Protein 4FBZ (pdb70)

B-factor: mean 53.43, std 18.82, range [25.55, 169.17]

Structure (mmCIF, N/CA/C/O backbone):
data_4FBZ
#
_entry.id   4FBZ
#
_cell.length_a   111.710
_cell.length_b   111.710
_cell.length_c   198.250
_cell.angle_alpha   90.00
_cell.angle_beta   90.00
_cell.angle_gamma   120.00
#
_symmetry.space_group_name_H-M   'H 3 2'
#
loop_
_entity.id
_entity.type
_entity.pdbx_description
1 polymer deltarhodopsin
2 non-polymer RETINAL
3 non-polymer BACTERIORUBERIN
4 non-polymer (6E,10E,14E,18E)-2,6,10,15,19,23-hexamethyltetracosa-2,6,10,14,18,22-hexaene
5 non-polymer 2,3-DI-PHYTANYL-GLYCEROL
6 non-polymer 'nonyl beta-D-glucopyranoside'
7 non-polymer 'SULFATE ION'
8 water water
#
loop_
_atom_site.group_PDB
_atom_site.id
_atom_site.type_symbol
_atom_site.label_atom_id
_atom_site.label_alt_id
_atom_site.label_comp_id
_atom_site.label_asym_id
_atom_site.label_entity_id
_atom_site.label_seq_id
_atom_site.pdbx_PDB_ins_code
_atom_site.Cartn_x
_atom_site.Cartn_y
_atom_site.Cartn_z
_atom_site.occupancy
_atom_site.B_iso_or_equiv
_atom_site.auth_seq_id
_atom_site.auth_comp_id
_atom_site.auth_asym_id
_atom_site.auth_atom_id
_atom_site.pdbx_PDB_model_num
ATOM 1 N N . MET A 1 1 ? 49.837 29.237 17.645 1.00 97.74 1 MET A N 1
ATOM 2 C CA . MET A 1 1 ? 48.502 28.578 17.695 1.00 97.61 1 MET A CA 1
ATOM 3 C C . MET A 1 1 ? 47.965 28.309 16.288 1.00 97.65 1 MET A C 1
ATOM 4 O O . MET A 1 1 ? 48.491 27.456 15.566 1.00 96.53 1 MET A O 1
ATOM 9 N N . ALA A 1 2 ? 46.915 29.038 15.913 1.00 97.91 2 ALA A N 1
ATOM 10 C CA . ALA A 1 2 ? 46.283 28.915 14.596 1.00 96.86 2 ALA A CA 1
ATOM 11 C C . ALA A 1 2 ? 45.648 27.543 14.335 1.00 95.08 2 ALA A C 1
ATOM 12 O O . ALA A 1 2 ? 45.574 27.092 13.188 1.00 94.35 2 ALA A O 1
ATOM 14 N N . ALA A 1 3 ? 45.181 26.893 15.400 1.00 91.91 3 ALA A N 1
ATOM 15 C CA . ALA A 1 3 ? 44.553 25.578 15.292 1.00 88.32 3 ALA A CA 1
ATOM 16 C C . ALA A 1 3 ? 43.061 25.640 15.598 1.00 86.10 3 ALA A C 1
ATOM 17 O O . ALA A 1 3 ? 42.635 26.352 16.505 1.00 87.43 3 ALA A O 1
ATOM 19 N N . THR A 1 4 ? 42.266 24.893 14.839 1.00 84.26 4 THR A N 1
ATOM 20 C CA . THR A 1 4 ? 40.823 24.869 15.061 1.00 82.51 4 THR A CA 1
ATOM 21 C C . THR A 1 4 ? 40.490 23.829 16.129 1.00 80.43 4 THR A C 1
ATOM 22 O O . THR A 1 4 ? 41.243 22.874 16.337 1.00 78.31 4 THR A O 1
ATOM 26 N N . VAL A 1 5 ? 39.364 24.022 16.809 1.00 78.89 5 VAL A N 1
ATOM 27 C CA . VAL A 1 5 ? 38.948 23.107 17.864 1.00 76.85 5 VAL A CA 1
ATOM 28 C C . VAL A 1 5 ? 38.588 21.716 17.318 1.00 75.93 5 VAL A C 1
ATOM 29 O O . VAL A 1 5 ? 39.475 20.904 17.040 1.00 78.45 5 VAL A O 1
ATOM 33 N N . GLY A 1 6 ? 37.300 21.440 17.156 1.00 72.20 6 GLY A N 1
ATOM 34 C CA . GLY A 1 6 ? 36.891 20.136 16.664 1.00 67.97 6 GLY A CA 1
ATOM 35 C C . GLY A 1 6 ? 35.743 19.558 17.475 1.00 68.41 6 GLY A C 1
ATOM 36 O O . GLY A 1 6 ? 35.238 20.207 18.395 1.00 69.88 6 GLY A O 1
ATOM 37 N N . PRO A 1 7 ? 35.296 18.336 17.156 1.00 66.52 7 PRO A N 1
ATOM 38 C CA . PRO A 1 7 ? 34.193 17.700 17.880 1.00 64.53 7 PRO A CA 1
ATOM 39 C C . PRO A 1 7 ? 34.423 17.523 19.385 1.00 63.90 7 PRO A C 1
ATOM 40 O O . PRO A 1 7 ? 33.469 17.309 20.142 1.00 63.93 7 PRO A O 1
ATOM 44 N N . GLU A 1 8 ? 35.678 17.606 19.821 1.00 61.37 8 GLU A N 1
ATOM 45 C CA . GLU A 1 8 ? 35.978 17.444 21.241 1.00 58.02 8 GLU A CA 1
ATOM 46 C C . GLU A 1 8 ? 35.480 18.619 22.081 1.00 56.39 8 GLU A C 1
ATOM 47 O O . GLU A 1 8 ? 35.342 18.499 23.298 1.00 55.33 8 GLU A O 1
ATOM 53 N N . SER A 1 9 ? 35.194 19.744 21.430 1.00 55.04 9 SER A N 1
ATOM 54 C CA . SER A 1 9 ? 34.706 20.935 22.122 1.00 54.85 9 SER A CA 1
ATOM 55 C C . SER A 1 9 ? 33.516 20.659 23.041 1.00 54.91 9 SER A C 1
ATOM 56 O O . SER A 1 9 ? 33.265 21.412 23.980 1.00 57.62 9 SER A O 1
ATOM 59 N N . ILE A 1 10 ? 32.773 19.592 22.761 1.00 51.78 10 ILE A N 1
ATOM 60 C CA . ILE A 1 10 ? 31.621 19.242 23.579 1.00 47.28 10 ILE A CA 1
ATOM 61 C C . ILE A 1 10 ? 32.097 18.971 25.012 1.00 46.58 10 ILE A C 1
ATOM 62 O O . ILE A 1 10 ? 31.515 19.459 25.981 1.00 43.71 10 ILE A O 1
ATOM 67 N N . TRP A 1 11 ? 33.174 18.206 25.135 1.00 46.33 11 TRP A N 1
ATOM 68 C CA . TRP A 1 11 ? 33.728 17.880 26.441 1.00 49.07 11 TRP A CA 1
ATOM 69 C C . TRP A 1 11 ? 34.301 19.139 27.102 1.00 49.32 11 TRP A C 1
ATOM 70 O O . TRP A 1 11 ? 34.156 19.344 28.311 1.00 48.34 11 TRP A O 1
ATOM 81 N N . LEU A 1 12 ? 34.934 19.985 26.294 1.00 47.27 12 LEU A N 1
ATOM 82 C CA . LEU A 1 12 ? 35.516 21.219 26.786 1.00 46.45 12 LEU A CA 1
ATOM 83 C C . LEU A 1 12 ? 34.465 22.130 27.412 1.00 47.30 12 LEU A C 1
ATOM 84 O O . LEU A 1 12 ? 34.739 22.800 28.413 1.00 47.05 12 LEU A O 1
ATOM 89 N N . TRP A 1 13 ? 33.265 22.160 26.835 1.00 46.75 13 TRP A N 1
ATOM 90 C CA . TRP A 1 13 ? 32.191 22.992 27.385 1.00 48.00 13 TRP A CA 1
ATOM 91 C C . TRP A 1 13 ? 31.609 22.387 28.664 1.00 49.18 13 TRP A C 1
ATOM 92 O O . TRP A 1 13 ? 31.332 23.107 29.634 1.00 45.64 13 TRP A O 1
ATOM 103 N N . ILE A 1 14 ? 31.426 21.065 28.657 1.00 49.53 14 ILE A N 1
ATOM 104 C CA . ILE A 1 14 ? 30.912 20.360 29.826 1.00 49.37 14 ILE A CA 1
ATOM 105 C C . ILE A 1 14 ? 31.910 20.679 30.945 1.00 50.30 14 ILE A C 1
ATOM 106 O O . ILE A 1 14 ? 31.528 21.067 32.056 1.00 49.31 14 ILE A O 1
ATOM 111 N N . GLY A 1 15 ? 33.195 20.514 30.627 1.00 49.17 15 GLY A N 1
ATOM 112 C CA . GLY A 1 15 ? 34.253 20.782 31.587 1.00 47.19 15 GLY A CA 1
ATOM 113 C C . GLY A 1 15 ? 34.184 22.205 32.103 1.00 46.64 15 GLY A C 1
ATOM 114 O O . GLY A 1 15 ? 34.225 22.442 33.315 1.00 44.39 15 GLY A O 1
ATOM 115 N N . THR A 1 16 ? 34.083 23.156 31.178 1.00 44.97 16 THR A N 1
ATOM 116 C CA . THR A 1 16 ? 33.984 24.563 31.539 1.00 43.18 16 THR A CA 1
ATOM 117 C C . THR A 1 16 ? 32.794 24.734 32.483 1.00 45.35 16 THR A C 1
ATOM 118 O O . THR A 1 16 ? 32.919 25.359 33.546 1.00 45.08 16 THR A O 1
ATOM 122 N N . ILE A 1 17 ? 31.644 24.171 32.092 1.00 44.83 17 ILE A N 1
ATOM 123 C CA . ILE A 1 17 ? 30.417 24.263 32.890 1.00 42.54 17 ILE A CA 1
ATOM 124 C C . ILE A 1 17 ? 30.594 23.655 34.271 1.00 42.66 17 ILE A C 1
ATOM 125 O O . ILE A 1 17 ? 30.247 24.276 35.281 1.00 45.92 17 ILE A O 1
ATOM 130 N N . GLY A 1 18 ? 31.125 22.437 34.314 1.00 38.78 18 GLY A N 1
ATOM 131 C CA . GLY A 1 18 ? 31.330 21.773 35.589 1.00 37.95 18 GLY A CA 1
ATOM 132 C C . GLY A 1 18 ? 32.219 22.557 36.538 1.00 39.27 18 GLY A C 1
ATOM 133 O O . GLY A 1 18 ? 31.868 22.764 37.700 1.00 38.88 18 GLY A O 1
ATOM 134 N N . MET A 1 19 ? 33.371 23.003 36.049 1.00 39.44 19 MET A N 1
ATOM 135 C CA . MET A 1 19 ? 34.295 23.757 36.885 1.00 40.81 19 MET A CA 1
ATOM 136 C C . MET A 1 19 ? 33.653 25.042 37.396 1.00 40.90 19 MET A C 1
ATOM 137 O O . MET A 1 19 ? 33.835 25.414 38.564 1.00 38.04 19 MET A O 1
ATOM 142 N N . THR A 1 20 ? 32.898 25.715 36.531 1.00 40.11 20 THR A N 1
ATOM 143 C CA . THR A 1 20 ? 32.251 26.964 36.929 1.00 42.85 20 THR A CA 1
ATOM 144 C C . THR A 1 20 ? 31.213 26.685 38.016 1.00 45.27 20 THR A C 1
ATOM 145 O O . THR A 1 20 ? 31.078 27.453 38.974 1.00 46.65 20 THR A O 1
ATOM 149 N N . LEU A 1 21 ? 30.491 25.577 37.867 1.00 45.54 21 LEU A N 1
ATOM 150 C CA . LEU A 1 21 ? 29.490 25.177 38.846 1.00 44.86 21 LEU A CA 1
ATOM 151 C C . LEU A 1 21 ? 30.118 24.788 40.186 1.00 41.39 21 LEU A C 1
ATOM 152 O O . LEU A 1 21 ? 29.587 25.120 41.245 1.00 40.68 21 LEU A O 1
ATOM 157 N N . GLY A 1 22 ? 31.237 24.074 40.149 1.00 39.20 22 GLY A N 1
ATOM 158 C CA . GLY A 1 22 ? 31.894 23.700 41.393 1.00 39.96 22 GLY A CA 1
ATOM 159 C C . GLY A 1 22 ? 32.343 24.942 42.152 1.00 40.14 22 GLY A C 1
ATOM 160 O O . GLY A 1 22 ? 32.247 25.018 43.378 1.00 38.33 22 GLY A O 1
ATOM 161 N N . THR A 1 23 ? 32.832 25.928 41.407 1.00 41.12 23 THR A N 1
ATOM 162 C CA . THR A 1 23 ? 33.289 27.179 41.985 1.00 41.84 23 THR A CA 1
ATOM 163 C C . THR A 1 23 ? 32.172 27.875 42.749 1.00 43.91 23 THR A C 1
ATOM 164 O O . THR A 1 23 ? 32.339 28.228 43.916 1.00 45.30 23 THR A O 1
ATOM 168 N N . LEU A 1 24 ? 31.037 28.084 42.085 1.00 46.39 24 LEU A N 1
ATOM 169 C CA . LEU A 1 24 ? 29.901 28.747 42.717 1.00 47.96 24 LEU A CA 1
ATOM 170 C C . LEU A 1 24 ? 29.457 27.957 43.939 1.00 48.61 24 LEU A C 1
ATOM 171 O O . LEU A 1 24 ? 29.063 28.535 44.955 1.00 49.22 24 LEU A O 1
ATOM 176 N N . TYR A 1 25 ? 29.533 26.634 43.841 1.00 47.34 25 TYR A N 1
ATOM 177 C CA . TYR A 1 25 ? 29.151 25.776 44.950 1.00 46.38 25 TYR A CA 1
ATOM 178 C C . TYR A 1 25 ? 30.061 26.059 46.137 1.00 47.60 25 TYR A C 1
ATOM 179 O O . TYR A 1 25 ? 29.590 26.260 47.256 1.00 47.55 25 TYR A O 1
ATOM 188 N N . PHE A 1 26 ? 31.370 26.085 45.890 1.00 49.12 26 PHE A N 1
ATOM 189 C CA . PHE A 1 26 ? 32.340 26.342 46.954 1.00 48.04 26 PHE A CA 1
ATOM 190 C C . PHE A 1 26 ? 32.287 27.768 47.493 1.00 47.21 26 PHE A C 1
ATOM 191 O O . PHE A 1 26 ? 32.544 27.992 48.676 1.00 47.81 26 PHE A O 1
ATOM 199 N N . VAL A 1 27 ? 31.959 28.729 46.637 1.00 46.30 27 VAL A N 1
ATOM 200 C CA . VAL A 1 27 ? 31.858 30.117 47.080 1.00 49.38 27 VAL A CA 1
ATOM 201 C C . VAL A 1 27 ? 30.697 30.249 48.065 1.00 52.05 27 VAL A C 1
ATOM 202 O O . VAL A 1 27 ? 30.840 30.848 49.130 1.00 51.95 27 VAL A O 1
ATOM 206 N N . GLY A 1 28 ? 29.549 29.680 47.700 1.00 55.03 28 GLY A N 1
ATOM 207 C CA . GLY A 1 28 ? 28.383 29.732 48.564 1.00 54.44 28 GLY A CA 1
ATOM 208 C C . GLY A 1 28 ? 28.565 28.827 49.762 1.00 55.27 28 GLY A C 1
ATOM 209 O O . GLY A 1 28 ? 28.106 29.122 50.862 1.00 54.77 28 GLY A O 1
ATOM 210 N N . ARG A 1 29 ? 29.256 27.718 49.551 1.00 58.03 29 ARG A N 1
ATOM 211 C CA . ARG A 1 29 ? 29.495 26.770 50.621 1.00 63.00 29 ARG A CA 1
ATOM 212 C C . ARG A 1 29 ? 30.462 27.366 51.649 1.00 68.13 29 ARG A C 1
ATOM 213 O O . ARG A 1 29 ? 30.398 27.046 52.839 1.00 68.83 29 ARG A O 1
ATOM 221 N N . GLY A 1 30 ? 31.351 28.241 51.178 1.00 72.14 30 GLY A N 1
ATOM 222 C CA . GLY A 1 30 ? 32.329 28.864 52.053 1.00 75.11 30 GLY A CA 1
ATOM 223 C C . GLY A 1 30 ? 31.800 30.086 52.778 1.00 78.64 30 GLY A C 1
ATOM 224 O O . GLY A 1 30 ? 32.467 30.633 53.661 1.00 77.74 30 GLY A O 1
ATOM 225 N N . ARG A 1 31 ? 30.597 30.512 52.401 1.00 82.00 31 ARG A N 1
ATOM 226 C CA . ARG A 1 31 ? 29.943 31.675 53.006 1.00 83.28 31 ARG A CA 1
ATOM 227 C C . ARG A 1 31 ? 29.640 31.452 54.483 1.00 82.61 31 ARG A C 1
ATOM 228 O O . ARG A 1 31 ? 28.900 30.532 54.838 1.00 82.66 31 ARG A O 1
ATOM 236 N N . GLY A 1 32 ? 30.214 32.289 55.342 1.00 81.34 32 GLY A N 1
ATOM 237 C CA . GLY A 1 32 ? 29.955 32.164 56.766 1.00 81.94 32 GLY A CA 1
ATOM 238 C C . GLY A 1 32 ? 31.036 31.513 57.610 1.00 81.89 32 GLY A C 1
ATOM 239 O O 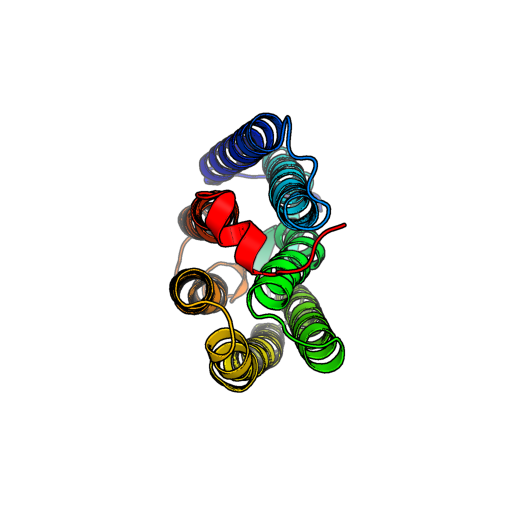. GLY A 1 32 ? 30.901 31.432 58.833 1.00 82.63 32 GLY A O 1
ATOM 240 N N . VAL A 1 33 ? 32.106 31.046 56.978 1.00 79.94 33 VAL A N 1
ATOM 241 C CA . VAL A 1 33 ? 33.186 30.411 57.720 1.00 78.63 33 VAL A CA 1
ATOM 242 C C . VAL A 1 33 ? 34.116 31.473 58.297 1.00 78.45 33 VAL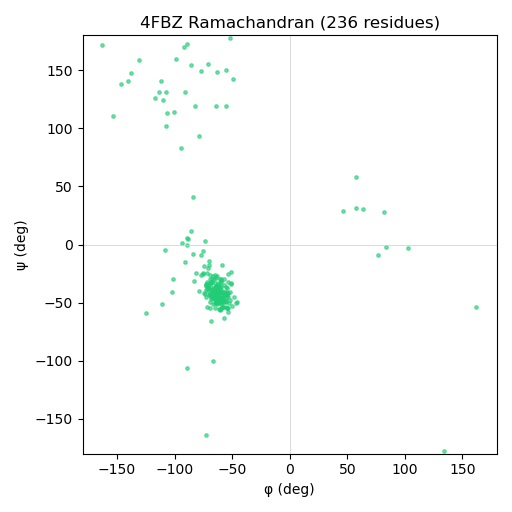 A C 1
ATOM 243 O O . VAL A 1 33 ? 34.715 32.252 57.551 1.00 79.21 33 VAL A O 1
ATOM 247 N N . ARG A 1 34 ? 34.233 31.508 59.622 1.00 77.45 34 ARG A N 1
ATOM 248 C CA . ARG A 1 34 ? 35.095 32.487 60.278 1.00 77.17 34 ARG A CA 1
ATOM 249 C C . ARG A 1 34 ? 36.426 31.893 60.715 1.00 75.12 34 ARG A C 1
ATOM 250 O O . ARG A 1 34 ? 37.443 32.588 60.768 1.00 73.50 34 ARG A O 1
ATOM 258 N N . ASP A 1 35 ? 36.419 30.601 61.019 1.00 74.14 35 ASP A N 1
ATOM 259 C CA . ASP A 1 35 ? 37.630 29.919 61.442 1.00 74.42 35 ASP A CA 1
ATOM 260 C C . ASP A 1 35 ? 38.746 30.095 60.413 1.00 74.54 35 ASP A C 1
ATOM 261 O O . ASP A 1 35 ? 38.598 29.701 59.258 1.00 75.36 35 ASP A O 1
ATOM 266 N N . ARG A 1 36 ? 39.853 30.701 60.831 1.00 74.16 36 ARG A N 1
ATOM 267 C CA . ARG A 1 36 ? 40.995 30.890 59.944 1.00 76.19 36 ARG A CA 1
ATOM 268 C C . ARG A 1 36 ? 41.722 29.559 59.905 1.00 76.87 36 ARG A C 1
ATOM 269 O O . ARG A 1 36 ? 42.564 29.290 60.761 1.00 82.34 36 ARG A O 1
ATOM 277 N N . LYS A 1 37 ? 41.398 28.734 58.919 1.00 73.38 37 LYS A N 1
ATOM 278 C CA . LYS A 1 37 ? 41.995 27.406 58.768 1.00 71.02 37 LYS A CA 1
ATOM 279 C C . LYS A 1 37 ? 41.011 26.713 57.858 1.00 69.01 37 LYS A C 1
ATOM 280 O O . LYS A 1 37 ? 41.366 26.174 56.806 1.00 69.08 37 LYS A O 1
ATOM 286 N N . MET A 1 38 ? 39.755 26.743 58.287 1.00 64.10 38 MET A N 1
ATOM 287 C CA . MET A 1 38 ? 38.675 26.181 57.511 1.00 62.01 38 MET A CA 1
ATOM 288 C C . MET A 1 38 ? 38.713 26.978 56.209 1.00 57.71 38 MET A C 1
ATOM 289 O O . MET A 1 38 ? 38.671 26.421 55.116 1.00 58.46 38 MET A O 1
ATOM 294 N N . GLN A 1 39 ? 38.823 28.295 56.352 1.00 52.83 39 GLN A N 1
ATOM 295 C CA . GLN A 1 39 ? 38.886 29.210 55.225 1.00 48.00 39 GLN A CA 1
ATOM 296 C C . GLN A 1 39 ? 39.987 28.869 54.228 1.00 47.55 39 GLN A C 1
ATOM 297 O O . GLN A 1 39 ? 39.772 28.931 53.020 1.00 48.65 39 GLN A O 1
ATOM 303 N N . GLU A 1 40 ? 41.173 28.534 54.723 1.00 45.72 40 GLU A N 1
ATOM 304 C CA . GLU A 1 40 ? 42.275 28.213 53.825 1.00 45.93 40 GLU A CA 1
ATOM 305 C C . GLU A 1 40 ? 41.816 27.169 52.828 1.00 43.73 40 GLU A C 1
ATOM 306 O O . GLU A 1 40 ? 42.031 27.302 51.624 1.00 43.30 40 GLU A O 1
ATOM 312 N N . PHE A 1 41 ? 41.176 26.128 53.349 1.00 41.95 41 PHE A N 1
ATOM 313 C CA . PHE A 1 41 ? 40.676 25.047 52.522 1.00 37.78 41 PHE A CA 1
ATOM 314 C C . PHE A 1 41 ? 39.716 25.547 51.462 1.00 37.91 41 PHE A C 1
ATOM 315 O O . PHE A 1 41 ? 39.773 25.109 50.317 1.00 40.37 41 PHE A O 1
ATOM 323 N N . TYR A 1 42 ? 38.852 26.483 51.826 1.00 40.95 42 TYR A N 1
ATOM 324 C CA . TYR A 1 42 ? 37.904 27.041 50.867 1.00 45.53 42 TYR A CA 1
ATOM 325 C C . TYR A 1 42 ? 38.571 27.928 49.808 1.00 44.93 42 TYR A C 1
ATOM 326 O O . TYR A 1 42 ? 38.225 27.857 48.625 1.00 47.30 42 TYR A O 1
ATOM 335 N N . ILE A 1 43 ? 39.535 28.744 50.222 1.00 41.70 43 ILE A N 1
ATOM 336 C CA . ILE A 1 43 ? 40.235 29.619 49.288 1.00 39.30 43 ILE A CA 1
ATOM 337 C C . ILE A 1 43 ? 41.033 28.793 48.284 1.00 40.98 43 ILE A C 1
ATOM 338 O O . ILE A 1 43 ? 40.883 28.951 47.068 1.00 40.32 43 ILE A O 1
ATOM 343 N N . ILE A 1 44 ? 41.887 27.916 48.798 1.00 39.56 44 ILE A N 1
ATOM 344 C CA . ILE A 1 44 ? 42.695 27.057 47.942 1.00 38.64 44 ILE A CA 1
ATOM 345 C C . ILE A 1 44 ? 41.794 26.290 46.970 1.00 41.46 44 ILE A C 1
ATOM 346 O O . ILE A 1 44 ? 41.985 26.342 45.751 1.00 42.59 44 ILE A O 1
ATOM 351 N N . THR A 1 45 ? 40.809 25.586 47.520 1.00 40.32 45 THR A N 1
ATOM 352 C CA . THR A 1 45 ? 39.891 24.788 46.719 1.00 38.98 45 THR A CA 1
ATOM 353 C C . THR A 1 45 ? 39.164 25.602 45.652 1.00 39.36 45 THR A C 1
ATOM 354 O O . THR A 1 45 ? 39.095 25.198 44.478 1.00 34.94 45 THR A O 1
ATOM 358 N N . THR A 1 46 ? 38.624 26.749 46.059 1.00 37.22 46 THR A N 1
ATOM 359 C CA . THR A 1 46 ? 37.907 27.611 45.132 1.00 36.49 46 THR A CA 1
ATOM 360 C C . THR A 1 46 ? 38.798 28.115 44.007 1.00 37.67 46 THR A C 1
ATOM 361 O O . THR A 1 46 ? 38.360 28.192 42.862 1.00 39.84 46 THR A O 1
ATOM 365 N N . PHE A 1 47 ? 40.044 28.464 44.319 1.00 35.74 47 PHE A N 1
ATOM 366 C CA . PHE A 1 47 ? 40.956 28.917 43.280 1.00 36.69 47 PHE A CA 1
ATOM 367 C C . PHE A 1 47 ? 41.279 27.781 42.294 1.00 37.56 47 PHE A C 1
ATOM 368 O O . PHE A 1 47 ? 41.551 28.012 41.116 1.00 35.64 47 PHE A O 1
ATOM 376 N N . ILE A 1 48 ? 41.248 26.548 42.777 1.00 37.42 48 ILE A N 1
ATOM 377 C CA . ILE A 1 48 ? 41.522 25.419 41.909 1.00 38.93 48 ILE A CA 1
ATOM 378 C C . ILE A 1 48 ? 40.455 25.319 40.805 1.00 40.12 48 ILE A C 1
ATOM 379 O O . ILE A 1 48 ? 40.786 25.212 39.618 1.00 38.76 48 ILE A O 1
ATOM 384 N N . THR A 1 49 ? 39.182 25.384 41.190 1.00 37.78 49 THR A N 1
ATOM 385 C CA . THR A 1 49 ? 38.108 25.273 40.212 1.00 37.55 49 THR A CA 1
ATOM 386 C C . THR A 1 49 ? 37.949 26.470 39.274 1.00 38.72 49 THR A C 1
ATOM 387 O O . THR A 1 49 ? 37.638 26.281 38.091 1.00 38.51 49 THR A O 1
ATOM 391 N N . THR A 1 50 ? 38.164 27.691 39.761 1.00 38.71 50 THR A N 1
ATOM 392 C CA . THR A 1 50 ? 38.009 28.835 38.864 1.00 41.02 50 THR A CA 1
ATOM 393 C C . THR A 1 50 ? 39.150 28.872 37.845 1.00 41.25 50 THR A C 1
ATOM 394 O O . THR A 1 50 ? 38.944 29.243 36.684 1.00 42.48 50 THR A O 1
ATOM 398 N N . ILE A 1 51 ? 40.350 28.483 38.270 1.00 39.35 51 ILE A N 1
ATOM 399 C CA . ILE A 1 51 ? 41.481 28.441 37.348 1.00 40.50 51 ILE A CA 1
ATOM 400 C C . ILE A 1 51 ? 41.130 27.422 36.275 1.00 41.45 51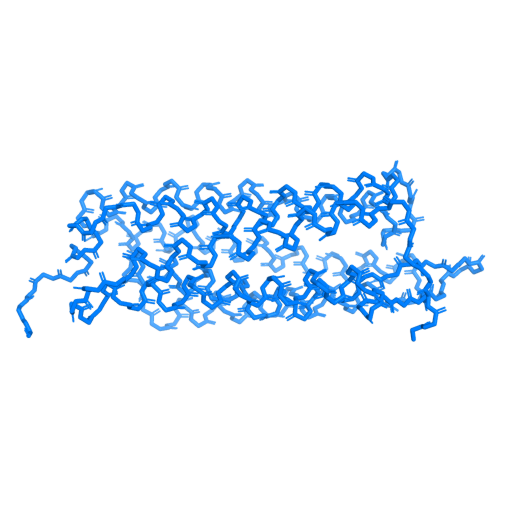 ILE A C 1
ATOM 401 O O . ILE A 1 51 ? 41.237 27.700 35.078 1.00 45.37 51 ILE A O 1
ATOM 406 N N . ALA A 1 52 ? 40.713 26.236 36.716 1.00 39.79 52 ALA A N 1
ATOM 407 C CA . ALA A 1 52 ? 40.347 25.159 35.804 1.00 36.42 52 ALA A CA 1
ATOM 408 C C . ALA A 1 52 ? 39.251 25.613 34.854 1.00 36.06 52 ALA A C 1
ATOM 409 O O . ALA A 1 52 ? 39.304 25.333 33.660 1.00 36.48 52 ALA A O 1
ATOM 411 N N . ALA A 1 53 ? 38.263 26.324 35.386 1.00 37.12 53 ALA A N 1
ATOM 412 C CA . ALA A 1 53 ? 37.151 26.821 34.579 1.00 39.96 53 ALA A CA 1
ATOM 413 C C . ALA A 1 53 ? 37.620 27.774 33.473 1.00 41.90 53 ALA A C 1
ATOM 414 O O . ALA A 1 53 ? 37.198 27.652 32.316 1.00 41.94 53 ALA A O 1
ATOM 416 N N . ALA A 1 54 ? 38.484 28.724 33.830 1.00 42.73 54 ALA A N 1
ATOM 417 C CA . ALA A 1 54 ? 39.006 29.695 32.867 1.00 40.69 54 ALA A CA 1
ATOM 418 C C . ALA A 1 54 ? 39.825 29.014 31.770 1.00 40.70 54 ALA A C 1
ATOM 419 O O . ALA A 1 54 ? 39.768 29.399 30.602 1.00 37.99 54 ALA A O 1
ATOM 421 N N . MET A 1 55 ? 40.598 28.002 32.146 1.00 40.31 55 MET A N 1
ATOM 422 C CA . MET A 1 55 ? 41.408 27.302 31.165 1.00 42.18 55 MET A CA 1
ATOM 423 C C . MET A 1 55 ? 40.522 26.434 30.277 1.00 44.24 55 MET A C 1
ATOM 424 O O . MET A 1 55 ? 40.779 26.289 29.075 1.00 45.28 55 MET A O 1
ATOM 429 N N . TYR A 1 56 ? 39.476 25.853 30.856 1.00 42.38 56 TYR A N 1
ATOM 430 C CA . TYR A 1 56 ? 38.585 25.045 30.050 1.00 40.52 56 TYR A CA 1
ATOM 431 C C . TYR A 1 56 ? 37.880 25.954 29.050 1.00 40.42 56 TYR A C 1
ATOM 432 O O . TYR A 1 56 ? 37.690 25.587 27.893 1.00 37.19 56 TYR A O 1
ATOM 441 N N . PHE A 1 57 ? 37.529 27.158 29.490 1.00 41.15 57 PHE A N 1
ATOM 442 C CA . PHE A 1 57 ? 36.879 28.118 28.612 1.00 43.35 57 PHE A CA 1
ATOM 443 C C . PHE A 1 57 ? 37.871 28.567 27.534 1.00 45.90 57 PHE A C 1
ATOM 444 O O . PHE A 1 57 ? 37.488 28.909 26.418 1.00 46.24 57 PHE A O 1
ATOM 452 N N . ALA A 1 58 ? 39.154 28.563 27.876 1.00 49.16 58 ALA A N 1
ATOM 453 C CA . ALA A 1 58 ? 40.192 28.966 26.938 1.00 49.23 58 ALA A CA 1
ATOM 454 C C . ALA A 1 58 ? 40.321 27.931 25.826 1.00 49.59 58 ALA A C 1
ATOM 455 O O . ALA A 1 58 ? 40.443 28.283 24.653 1.00 47.96 58 ALA A O 1
ATOM 457 N N . MET A 1 59 ? 40.303 26.654 26.199 1.00 50.02 59 MET A N 1
ATOM 458 C CA . MET A 1 59 ? 40.413 25.585 25.211 1.00 51.48 59 MET A CA 1
ATOM 459 C C . MET A 1 59 ? 39.116 25.489 24.406 1.00 53.25 59 MET A C 1
ATOM 460 O O . MET A 1 59 ? 39.127 25.156 23.219 1.00 53.27 59 MET A O 1
ATOM 465 N N . ALA A 1 60 ? 37.997 25.794 25.054 1.00 53.51 60 ALA A N 1
ATOM 466 C CA . ALA A 1 60 ? 36.710 25.738 24.383 1.00 53.77 60 ALA A CA 1
ATOM 467 C C . ALA A 1 60 ? 36.659 26.776 23.267 1.00 54.37 60 ALA A C 1
ATOM 468 O O . ALA A 1 60 ? 36.318 26.453 22.132 1.00 55.89 60 ALA A O 1
ATOM 470 N N . THR A 1 61 ? 37.014 28.018 23.585 1.00 53.24 61 THR A N 1
ATOM 471 C CA . THR A 1 61 ? 36.988 29.083 22.590 1.00 52.59 61 THR A CA 1
ATOM 472 C C . THR A 1 61 ? 38.131 28.986 21.585 1.00 53.30 61 THR A C 1
ATOM 473 O O . THR A 1 61 ? 38.280 29.854 20.721 1.00 53.10 61 THR A O 1
ATOM 477 N N . GLY A 1 62 ? 38.942 27.937 21.693 1.00 52.56 62 GLY A N 1
ATOM 478 C CA . GLY A 1 62 ? 40.046 27.782 20.762 1.00 50.00 62 GLY A CA 1
ATOM 479 C C . GLY A 1 62 ? 41.321 28.546 21.089 1.00 48.65 62 GLY A C 1
ATOM 480 O O . GLY A 1 62 ? 42.299 28.429 20.358 1.00 47.54 62 GLY A O 1
ATOM 481 N N . PHE A 1 63 ? 41.328 29.322 22.172 1.00 48.58 63 PHE A N 1
ATOM 482 C CA . PHE A 1 63 ? 42.526 30.074 22.554 1.00 50.19 63 PHE A CA 1
ATOM 483 C C . PHE A 1 63 ? 43.662 29.161 23.028 1.00 51.97 63 PHE A C 1
ATOM 484 O O . PHE A 1 63 ? 44.816 29.340 22.641 1.00 53.34 63 PHE A O 1
ATOM 492 N N . GLY A 1 64 ? 43.332 28.188 23.873 1.00 51.90 64 GLY A N 1
ATOM 493 C CA . GLY A 1 64 ? 44.348 27.290 24.393 1.00 52.48 64 GLY A CA 1
ATOM 494 C C . GLY A 1 64 ? 44.720 26.101 23.525 1.00 52.73 64 GLY A C 1
ATOM 495 O O . GLY A 1 64 ? 44.904 24.995 24.041 1.00 51.09 64 GLY A O 1
ATOM 496 N N . VAL A 1 65 ? 44.836 26.318 22.215 1.00 52.62 65 VAL A N 1
ATOM 497 C CA . VAL A 1 65 ? 45.202 25.242 21.293 1.00 53.71 65 VAL A CA 1
ATOM 498 C C . VAL A 1 65 ? 46.329 25.685 20.371 1.00 53.03 65 VAL A C 1
ATOM 499 O O . VAL A 1 65 ? 46.554 26.878 20.179 1.00 55.14 65 VAL A O 1
ATOM 503 N N . THR A 1 66 ? 47.035 24.717 19.800 1.00 51.29 66 THR A N 1
ATOM 504 C CA . THR A 1 66 ? 48.120 25.013 18.881 1.00 49.87 66 THR A CA 1
ATOM 505 C C . THR A 1 66 ? 48.462 23.763 18.087 1.00 49.57 66 THR A C 1
ATOM 506 O O . THR A 1 66 ? 47.945 22.681 18.367 1.00 49.50 66 THR A O 1
ATOM 510 N N . GLU A 1 67 ? 49.318 23.923 17.087 1.00 50.60 67 GLU A N 1
ATOM 511 C CA . GLU A 1 67 ? 49.743 22.806 16.258 1.00 54.21 67 GLU A CA 1
ATOM 512 C C . GLU A 1 67 ? 51.242 22.629 16.435 1.00 54.53 67 GLU A C 1
ATOM 513 O O . GLU A 1 67 ? 52.015 23.571 16.261 1.00 54.94 67 GLU A O 1
ATOM 519 N N . VAL A 1 68 ? 51.647 21.419 16.793 1.00 54.37 68 VAL A N 1
ATOM 520 C CA . VAL A 1 68 ? 53.053 21.114 16.983 1.00 54.06 68 VAL A CA 1
ATOM 521 C C . VAL A 1 68 ? 53.473 20.131 15.901 1.00 55.36 68 VAL A C 1
ATOM 522 O O . VAL A 1 68 ? 52.798 19.133 15.658 1.00 55.73 68 VAL A O 1
ATOM 526 N N . VAL A 1 69 ? 54.583 20.426 15.243 1.00 57.39 69 VAL A N 1
ATOM 527 C CA . VAL A 1 69 ? 55.088 19.566 14.184 1.00 59.14 69 VAL A CA 1
ATOM 528 C C . VAL A 1 69 ? 56.053 18.528 14.742 1.00 58.26 69 VAL A C 1
ATOM 529 O O . VAL A 1 69 ? 56.967 18.853 15.498 1.00 57.64 69 VAL A O 1
ATOM 533 N N . VAL A 1 70 ? 55.843 17.273 14.362 1.00 59.69 70 VAL A N 1
ATOM 534 C CA . VAL A 1 70 ? 56.698 16.183 14.819 1.00 60.85 70 VAL A CA 1
ATOM 535 C C . VAL A 1 70 ? 56.698 15.028 13.818 1.00 63.40 70 VAL A C 1
ATOM 536 O O . VAL A 1 70 ? 55.689 14.348 13.628 1.00 63.49 70 VAL A O 1
ATOM 540 N N . GLY A 1 71 ? 57.835 14.835 13.158 1.00 66.46 71 GLY A N 1
ATOM 541 C CA . GLY A 1 71 ? 57.970 13.759 12.189 1.00 72.76 71 GLY A CA 1
ATOM 542 C C . GLY A 1 71 ? 56.994 13.720 11.021 1.00 75.82 71 GLY A C 1
ATOM 543 O O . GLY A 1 71 ? 56.298 12.719 10.824 1.00 77.66 71 GLY A O 1
ATOM 544 N N . ASP A 1 72 ? 56.943 14.788 10.232 1.00 76.13 72 ASP A N 1
ATOM 545 C CA . ASP A 1 72 ? 56.041 14.820 9.084 1.00 78.97 72 ASP A CA 1
ATOM 546 C C . ASP A 1 72 ? 54.587 14.598 9.505 1.00 78.00 72 ASP A C 1
ATOM 547 O O . ASP A 1 72 ? 53.786 14.025 8.765 1.00 78.85 72 ASP A O 1
ATOM 552 N N . GLU A 1 73 ? 54.262 15.043 10.710 1.00 76.76 73 GLU A N 1
ATOM 553 C CA . GLU A 1 73 ? 52.910 14.938 11.237 1.00 74.58 73 GLU A CA 1
ATOM 554 C C . GLU A 1 73 ? 52.687 16.164 12.115 1.00 71.24 73 GLU A C 1
ATOM 555 O O . GLU A 1 73 ? 53.586 16.573 12.854 1.00 70.32 73 GLU A O 1
ATOM 561 N N . ALA A 1 74 ? 51.504 16.762 12.020 1.00 67.10 74 ALA A N 1
ATOM 562 C CA . ALA A 1 74 ? 51.196 17.943 12.817 1.00 64.26 74 ALA A CA 1
ATOM 563 C C . ALA A 1 74 ? 50.211 17.614 13.939 1.00 62.04 74 ALA A C 1
ATOM 564 O O . ALA A 1 74 ? 49.006 17.491 13.710 1.00 63.18 74 ALA A O 1
ATOM 566 N N . LEU A 1 75 ? 50.734 17.472 15.153 1.00 58.48 75 LEU A N 1
ATOM 567 C CA . LEU A 1 75 ? 49.907 17.165 16.313 1.00 55.86 75 LEU A CA 1
ATOM 568 C C . LEU A 1 75 ? 49.136 18.381 16.823 1.00 54.73 75 LEU A C 1
ATOM 569 O O . LEU A 1 75 ? 49.586 19.521 16.697 1.00 54.65 75 LEU A O 1
ATOM 574 N N . THR A 1 76 ? 47.960 18.126 17.384 1.00 54.50 76 THR A N 1
ATOM 575 C CA . THR A 1 76 ? 47.129 19.189 17.934 1.00 51.93 76 THR A CA 1
ATOM 576 C C . THR A 1 76 ? 47.330 19.185 19.440 1.00 52.08 76 THR A C 1
ATOM 577 O O . THR A 1 76 ? 46.970 18.218 20.128 1.00 50.35 76 THR A O 1
ATOM 581 N N . ILE A 1 77 ? 47.920 20.266 19.943 1.00 50.03 77 ILE A N 1
ATOM 582 C CA . ILE A 1 77 ? 48.197 20.380 21.364 1.00 49.06 77 ILE A CA 1
ATOM 583 C C . ILE A 1 77 ? 47.350 21.410 22.106 1.00 48.61 77 ILE A C 1
ATOM 584 O O . ILE A 1 77 ? 47.301 22.591 21.743 1.00 47.76 77 ILE A O 1
ATOM 589 N N . TYR A 1 78 ? 46.668 20.933 23.145 1.00 46.71 78 TYR A N 1
ATOM 590 C CA . TYR A 1 78 ? 45.850 21.780 24.002 1.00 46.71 78 TYR A CA 1
ATOM 591 C C . TYR A 1 78 ? 46.777 22.154 25.154 1.00 47.03 78 TYR A C 1
ATOM 592 O O . TYR A 1 78 ? 46.760 21.522 26.211 1.00 47.21 78 TYR A O 1
ATOM 601 N N . TRP A 1 79 ? 47.600 23.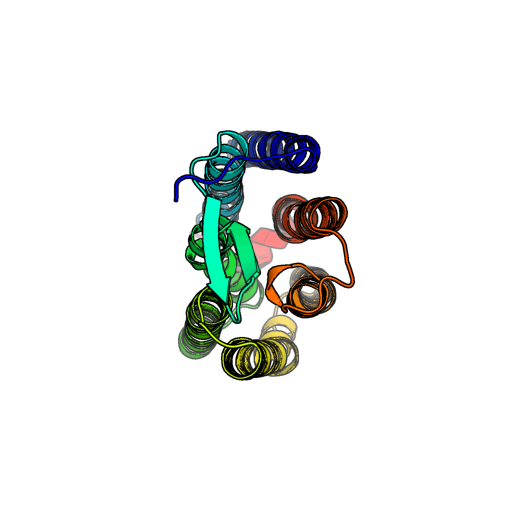175 24.931 1.00 45.80 79 TRP A N 1
ATOM 602 C CA . TRP A 1 79 ? 48.567 23.604 25.931 1.00 45.69 79 TRP A CA 1
ATOM 603 C C . TRP A 1 79 ? 47.968 24.198 27.204 1.00 45.46 79 TRP A C 1
ATOM 604 O O . TRP A 1 79 ? 48.591 24.130 28.272 1.00 44.24 79 TRP A O 1
ATOM 615 N N . ALA A 1 80 ? 46.769 24.770 27.104 1.00 43.87 80 ALA A N 1
ATOM 616 C CA . ALA A 1 80 ? 46.130 25.371 28.274 1.00 42.78 80 ALA A CA 1
ATOM 617 C C . ALA A 1 80 ? 46.045 24.378 29.434 1.00 42.99 80 ALA A C 1
ATOM 618 O O . ALA A 1 80 ? 45.996 24.770 30.603 1.00 42.32 80 ALA A O 1
ATOM 620 N N . ARG A 1 81 ? 46.039 23.088 29.116 1.00 44.51 81 ARG A N 1
ATOM 621 C CA . ARG A 1 81 ? 45.984 22.075 30.161 1.00 44.22 81 ARG A CA 1
ATOM 622 C C . ARG A 1 81 ? 47.123 22.284 31.147 1.00 42.00 81 ARG A C 1
ATOM 623 O O . ARG A 1 81 ? 46.917 22.193 32.356 1.00 40.47 81 ARG A O 1
ATOM 631 N N . TYR A 1 82 ? 48.312 22.581 30.622 1.00 39.39 82 TYR A N 1
ATOM 632 C CA . TYR A 1 82 ? 49.505 22.802 31.441 1.00 38.93 82 TYR A CA 1
ATOM 633 C C . TYR A 1 82 ? 49.456 24.083 32.263 1.00 39.05 82 TYR A C 1
ATOM 634 O O . TYR A 1 82 ? 49.837 24.072 33.433 1.00 39.05 82 TYR A O 1
ATOM 643 N N . ALA A 1 83 ? 48.994 25.181 31.662 1.00 39.74 83 ALA A N 1
ATOM 644 C CA . ALA A 1 83 ? 48.879 26.451 32.387 1.00 41.85 83 ALA A CA 1
ATOM 645 C C . ALA A 1 83 ? 47.931 26.242 33.580 1.00 43.17 83 ALA A C 1
ATOM 646 O O . ALA A 1 83 ? 48.080 26.861 34.639 1.00 43.73 83 ALA A O 1
ATOM 648 N N . ASP A 1 84 ? 46.955 25.363 33.379 1.00 40.98 84 ASP A N 1
ATOM 649 C CA . ASP A 1 84 ? 45.985 24.999 34.399 1.00 39.53 84 ASP A CA 1
ATOM 650 C C . ASP A 1 84 ? 46.699 24.213 35.502 1.00 39.00 84 ASP A C 1
ATOM 651 O O . ASP A 1 84 ? 46.796 24.660 36.641 1.00 36.03 84 ASP A O 1
ATOM 656 N N . TRP A 1 85 ? 47.192 23.029 35.147 1.00 39.25 85 TRP A N 1
ATOM 657 C CA . TRP A 1 85 ? 47.857 22.155 36.104 1.00 40.55 85 TRP A CA 1
ATOM 658 C C . TRP A 1 85 ? 49.026 22.807 36.834 1.00 40.64 85 TRP A C 1
ATOM 659 O O . TRP A 1 85 ? 49.245 22.543 38.017 1.00 39.31 85 TRP A O 1
ATOM 670 N N . LEU A 1 86 ? 49.772 23.656 36.135 1.00 39.48 86 LEU A N 1
ATOM 671 C CA . LEU A 1 86 ? 50.908 24.331 36.744 1.00 39.35 86 LEU A CA 1
ATOM 672 C C . LEU A 1 86 ? 50.527 25.016 38.059 1.00 42.05 86 LEU A C 1
ATOM 673 O O . LEU A 1 86 ? 51.333 25.079 38.980 1.00 43.73 86 LEU A O 1
ATOM 678 N N . PHE A 1 87 ? 49.292 25.510 38.1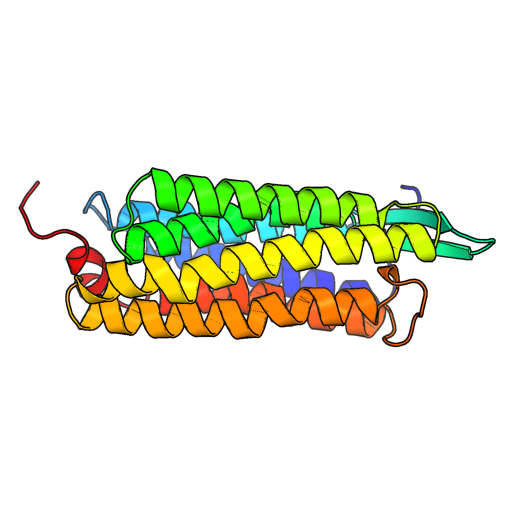43 1.00 43.45 87 PHE A N 1
ATOM 679 C CA . PHE A 1 87 ? 48.784 26.198 39.331 1.00 41.99 87 PHE A CA 1
ATOM 680 C C . PHE A 1 87 ? 47.858 25.360 40.228 1.00 43.78 87 PHE A C 1
ATOM 681 O O . PHE A 1 87 ? 47.943 25.423 41.463 1.00 42.25 87 PHE A O 1
ATOM 689 N N . THR A 1 88 ? 46.967 24.586 39.609 1.00 42.94 88 THR A N 1
ATOM 690 C CA . THR A 1 88 ? 46.010 23.779 40.360 1.00 39.99 88 THR A CA 1
ATOM 691 C C . THR A 1 88 ? 46.599 22.548 41.062 1.00 39.31 88 THR A C 1
ATOM 692 O O . THR A 1 88 ? 46.216 22.239 42.203 1.00 37.75 88 THR A O 1
ATOM 696 N N . THR A 1 89 ? 47.531 21.850 40.416 1.00 35.79 89 THR A N 1
ATOM 697 C CA . THR A 1 89 ? 48.100 20.669 41.056 1.00 35.41 89 THR A CA 1
ATOM 698 C C . THR A 1 89 ? 48.874 21.018 42.312 1.00 34.09 89 THR A C 1
ATOM 699 O O . THR A 1 89 ? 48.770 20.322 43.313 1.00 37.55 89 THR A O 1
ATOM 703 N N . PRO A 1 90 ? 49.666 22.101 42.294 1.00 37.83 90 PRO A N 1
ATOM 704 C CA . PRO A 1 90 ? 50.377 22.395 43.549 1.00 35.83 90 PRO A CA 1
ATOM 705 C C . PRO A 1 90 ? 49.395 22.804 44.645 1.00 33.01 90 PRO A C 1
ATOM 706 O O . PRO A 1 90 ? 49.614 22.528 45.826 1.00 31.03 90 PRO A O 1
ATOM 710 N N . LEU A 1 91 ? 48.303 23.461 44.258 1.00 33.40 91 LEU A N 1
ATOM 711 C CA . LEU A 1 91 ? 47.298 23.857 45.241 1.00 33.59 91 LEU A CA 1
ATOM 712 C C . LEU A 1 91 ? 46.641 22.624 45.857 1.00 35.15 91 LEU A C 1
ATOM 713 O O . LEU A 1 91 ? 46.391 22.589 47.072 1.00 31.80 91 LEU A O 1
ATOM 718 N N . LEU A 1 92 ? 46.368 21.614 45.026 1.00 34.43 92 LEU A N 1
ATOM 719 C CA . LEU A 1 92 ? 45.757 20.377 45.515 1.00 34.85 92 LEU A CA 1
ATOM 720 C C . LEU A 1 92 ? 46.659 19.750 46.567 1.00 35.91 92 LEU A C 1
ATOM 721 O O . LEU A 1 92 ? 46.180 19.266 47.598 1.00 35.19 92 LEU A O 1
ATOM 726 N N . LEU A 1 93 ? 47.967 19.760 46.308 1.00 35.63 93 LEU A N 1
ATOM 727 C CA . LEU A 1 93 ? 48.924 19.199 47.258 1.00 33.28 93 LEU A CA 1
ATOM 728 C C . LEU A 1 93 ? 48.950 20.077 48.506 1.00 33.18 93 LEU A C 1
ATOM 729 O O . LEU A 1 93 ? 49.129 19.586 49.623 1.00 28.97 93 LEU A O 1
ATOM 734 N N . LEU A 1 94 ? 48.753 21.379 48.323 1.00 34.53 94 LEU A N 1
ATOM 735 C CA . LEU A 1 94 ?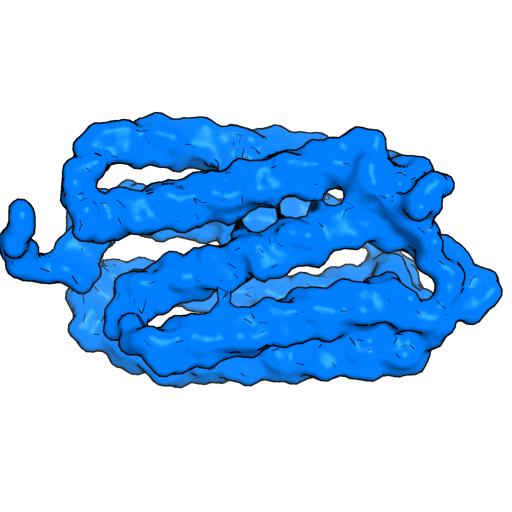 48.714 22.262 49.478 1.00 37.92 94 LEU A CA 1
ATOM 736 C C . LEU A 1 94 ? 47.573 21.762 50.365 1.00 40.26 94 LEU A C 1
ATOM 737 O O . LEU A 1 94 ? 47.759 21.588 51.574 1.00 42.49 94 LEU A O 1
ATOM 742 N N . ASP A 1 95 ? 46.401 21.531 49.759 1.00 39.12 95 ASP A N 1
ATOM 743 C CA . ASP A 1 95 ? 45.229 21.032 50.489 1.00 37.74 95 ASP A CA 1
ATOM 744 C C . ASP A 1 95 ? 45.584 19.773 51.261 1.00 37.58 95 ASP A C 1
ATOM 745 O O . ASP A 1 95 ? 45.299 19.675 52.456 1.00 38.13 95 ASP A O 1
ATOM 750 N N . LEU A 1 96 ? 46.199 18.804 50.584 1.00 36.23 96 LEU A N 1
ATOM 751 C CA . LEU A 1 96 ? 46.573 17.562 51.253 1.00 38.75 96 LEU A CA 1
ATOM 752 C C . LEU A 1 96 ? 47.591 17.828 52.348 1.00 39.20 96 LEU A C 1
ATOM 753 O O . LEU A 1 96 ? 47.480 17.292 53.454 1.00 38.95 96 LEU A O 1
ATOM 758 N N . GLY A 1 97 ? 48.588 18.651 52.025 1.00 36.76 97 GLY A N 1
ATOM 759 C CA . GLY A 1 97 ? 49.615 18.985 52.989 1.00 34.89 97 GLY A CA 1
ATOM 760 C C . GLY A 1 97 ? 49.005 19.525 54.266 1.00 36.19 97 GLY A C 1
ATOM 761 O O . GLY A 1 97 ? 49.268 19.008 55.358 1.00 36.22 97 GLY A O 1
ATOM 762 N N . LEU A 1 98 ? 48.185 20.565 54.131 1.00 34.80 98 LEU A N 1
ATOM 763 C CA . LEU A 1 98 ? 47.536 21.178 55.284 1.00 38.01 98 LEU A CA 1
ATOM 764 C C . LEU A 1 98 ? 46.657 20.183 56.011 1.00 39.51 98 LEU A C 1
ATOM 765 O O . LEU A 1 98 ? 46.546 20.227 57.235 1.00 38.06 98 LEU A O 1
ATOM 770 N N . LEU A 1 99 ? 46.041 19.282 55.250 1.00 40.41 99 LEU A N 1
ATOM 771 C CA . LEU A 1 99 ? 45.163 18.277 55.825 1.00 40.99 99 LEU A CA 1
ATOM 772 C C . LEU A 1 99 ? 45.963 17.282 56.642 1.00 41.79 99 LEU A C 1
ATOM 773 O O . LEU A 1 99 ? 45.564 16.910 57.740 1.00 44.87 99 LEU A O 1
ATOM 778 N N . ALA A 1 100 ? 47.105 16.862 56.114 1.00 42.62 100 ALA A N 1
ATOM 779 C CA . ALA A 1 100 ? 47.940 15.894 56.811 1.00 43.35 100 ALA A CA 1
ATOM 780 C C . ALA A 1 100 ? 48.699 16.463 58.002 1.00 45.01 100 ALA A C 1
ATOM 781 O O . ALA A 1 100 ? 49.156 15.707 58.855 1.00 49.31 100 ALA A O 1
ATOM 783 N N . GLY A 1 101 ? 48.835 17.786 58.069 1.00 42.76 101 GLY A N 1
ATOM 784 C CA . GLY A 1 101 ? 49.579 18.385 59.162 1.00 39.74 101 GLY A CA 1
ATOM 785 C C . GLY A 1 101 ? 51.077 18.330 58.885 1.00 41.20 101 GLY A C 1
ATOM 786 O O . GLY A 1 101 ? 51.891 18.304 59.806 1.00 42.90 101 GLY A O 1
ATOM 787 N N . ALA A 1 102 ? 51.431 18.323 57.600 1.00 40.45 102 ALA A N 1
ATOM 788 C CA . ALA A 1 102 ? 52.815 18.266 57.128 1.00 37.52 102 ALA A CA 1
ATOM 789 C C . ALA A 1 102 ? 53.580 19.562 57.369 1.00 37.57 102 ALA A C 1
ATOM 790 O O . ALA A 1 102 ? 52.972 20.625 57.467 1.00 39.20 102 ALA A O 1
ATOM 792 N N . ASN A 1 103 ? 54.910 19.479 57.451 1.00 36.99 103 ASN A N 1
ATOM 793 C CA . ASN A 1 103 ? 55.721 20.677 57.655 1.00 37.86 103 ASN A CA 1
ATOM 794 C C . ASN A 1 103 ? 56.154 21.264 56.313 1.00 40.33 103 ASN A C 1
ATOM 795 O O . ASN A 1 103 ? 55.985 20.625 55.272 1.00 42.26 103 ASN A O 1
ATOM 800 N N . ARG A 1 104 ? 56.717 22.470 56.326 1.00 43.18 104 ARG A N 1
ATOM 801 C CA . ARG A 1 104 ? 57.108 23.132 55.082 1.00 45.02 104 ARG A CA 1
ATOM 802 C C . ARG A 1 104 ? 58.079 22.381 54.177 1.00 43.99 104 ARG A C 1
ATOM 803 O O . ARG A 1 104 ? 58.028 22.542 52.951 1.00 44.40 104 ARG A O 1
ATOM 811 N N . ASN A 1 105 ? 58.951 21.556 54.751 1.00 40.75 105 ASN A N 1
ATOM 812 C CA . ASN A 1 105 ? 59.901 20.819 53.924 1.00 39.33 105 ASN A CA 1
ATOM 813 C C . ASN A 1 105 ? 59.187 19.797 53.051 1.00 39.88 105 ASN A C 1
ATOM 814 O O . ASN A 1 105 ? 59.523 19.624 51.879 1.00 37.72 105 ASN A O 1
ATOM 819 N N . THR A 1 106 ? 58.204 19.119 53.635 1.00 40.74 106 THR A N 1
ATOM 820 C CA . THR A 1 106 ? 57.424 18.116 52.922 1.00 38.12 106 THR A CA 1
ATOM 821 C C . THR A 1 106 ? 56.545 18.793 51.886 1.00 40.27 106 THR A C 1
ATOM 822 O O . THR A 1 106 ? 56.509 18.390 50.717 1.00 40.97 106 THR A O 1
ATOM 826 N N . ILE A 1 107 ? 55.827 19.824 52.318 1.00 39.52 107 ILE A N 1
ATOM 827 C CA . ILE A 1 107 ? 54.951 20.538 51.408 1.00 38.42 107 ILE A CA 1
ATOM 828 C C . ILE A 1 107 ? 55.762 21.195 50.296 1.00 38.25 107 ILE A C 1
ATOM 829 O O . ILE A 1 107 ? 55.327 21.237 49.152 1.00 38.31 107 ILE A O 1
ATOM 834 N N . ALA A 1 108 ? 56.947 21.696 50.623 1.00 41.29 108 ALA A N 1
ATOM 835 C CA . ALA A 1 108 ? 57.782 22.336 49.611 1.00 44.05 108 ALA A CA 1
ATOM 836 C C . ALA A 1 108 ? 58.293 21.294 48.613 1.00 44.65 108 ALA A C 1
ATOM 837 O O . ALA A 1 108 ? 58.398 21.571 47.417 1.00 45.35 108 ALA A O 1
ATOM 839 N N . THR A 1 109 ? 58.607 20.097 49.110 1.00 42.31 109 THR A N 1
ATOM 840 C CA . THR A 1 109 ? 59.090 19.020 48.256 1.00 42.97 109 THR A CA 1
ATOM 841 C C . THR A 1 109 ? 57.979 18.633 47.284 1.00 43.21 109 THR A C 1
ATOM 842 O O . THR A 1 109 ? 58.201 18.538 46.068 1.00 43.83 109 THR A O 1
ATOM 846 N N . LEU A 1 110 ? 56.785 18.411 47.826 1.00 39.25 110 LEU A N 1
ATOM 847 C CA . LEU A 1 110 ? 55.632 18.067 47.006 1.00 37.76 110 LEU A CA 1
ATOM 848 C C . LEU A 1 110 ? 55.438 19.117 45.907 1.00 39.25 110 LEU A C 1
ATOM 849 O O . LEU A 1 110 ? 55.400 18.768 44.715 1.00 39.42 110 LEU A O 1
ATOM 854 N N . ILE A 1 111 ? 55.330 20.393 46.294 1.00 36.20 111 ILE A N 1
ATOM 855 C CA . ILE A 1 111 ? 55.148 21.466 45.313 1.00 38.35 111 ILE A CA 1
ATOM 856 C C . ILE A 1 111 ? 56.262 21.460 44.257 1.00 40.19 111 ILE A C 1
ATOM 857 O O . ILE A 1 111 ? 55.987 21.566 43.058 1.00 39.96 111 ILE A O 1
ATOM 862 N N . GLY A 1 112 ? 57.509 21.334 44.714 1.00 38.58 112 GLY A N 1
ATOM 863 C CA . GLY A 1 112 ? 58.649 21.318 43.816 1.00 37.18 112 GLY A CA 1
ATOM 864 C C . GLY A 1 112 ? 58.602 20.183 42.814 1.00 38.83 112 GLY A C 1
ATOM 865 O O . GLY A 1 112 ? 58.839 20.391 41.624 1.00 38.68 112 GLY A O 1
ATOM 866 N N . LEU A 1 113 ? 58.311 18.975 43.286 1.00 39.06 113 LEU A N 1
ATOM 867 C CA . LEU A 1 113 ? 58.219 17.821 42.394 1.00 40.97 113 LEU A CA 1
ATOM 868 C C . LEU A 1 113 ? 57.095 18.048 41.392 1.00 42.14 113 LEU A C 1
ATOM 869 O O . LEU A 1 113 ? 57.258 17.848 40.188 1.00 44.68 113 LEU A O 1
ATOM 874 N N . ASP A 1 114 ? 55.953 18.481 41.910 1.00 40.77 114 ASP A N 1
ATOM 875 C CA . ASP A 1 114 ? 54.782 18.719 41.095 1.00 39.69 114 ASP A CA 1
ATOM 876 C C . ASP A 1 114 ? 55.011 19.683 39.935 1.00 39.92 114 ASP A C 1
ATOM 877 O O . ASP A 1 114 ? 54.636 19.394 38.790 1.00 39.12 114 ASP A O 1
ATOM 882 N N . VAL A 1 115 ? 55.615 20.829 40.234 1.00 37.43 115 VAL A N 1
ATOM 883 C CA . VAL A 1 115 ? 55.892 21.830 39.216 1.00 35.43 115 VAL A CA 1
ATOM 884 C C . VAL A 1 115 ? 56.884 21.290 38.190 1.00 36.48 115 VAL A C 1
ATOM 885 O O . VAL A 1 115 ? 56.787 21.584 36.988 1.00 32.69 115 VAL A O 1
ATOM 889 N N . PHE A 1 116 ? 57.841 20.500 38.666 1.00 35.84 116 PHE A N 1
ATOM 890 C CA . PHE A 1 116 ? 58.839 19.918 37.778 1.00 36.40 116 PHE A CA 1
ATOM 891 C C . PHE A 1 116 ? 58.104 18.967 36.833 1.00 37.33 116 PHE A C 1
ATOM 892 O O . PHE A 1 116 ? 58.395 18.917 35.626 1.00 35.81 116 PHE A O 1
ATOM 900 N N . MET A 1 117 ? 57.136 18.237 37.398 1.00 35.08 117 MET A N 1
ATOM 901 C CA . MET A 1 117 ? 56.296 17.286 36.663 1.00 31.96 117 MET A CA 1
ATOM 902 C C . MET A 1 117 ? 55.495 17.949 35.541 1.00 32.68 117 MET A C 1
ATOM 903 O O . MET A 1 117 ? 55.510 17.476 34.409 1.00 34.61 117 MET A O 1
ATOM 908 N N . ILE A 1 118 ? 54.779 19.033 35.837 1.00 34.56 118 ILE A N 1
ATOM 909 C CA . ILE A 1 118 ? 54.019 19.703 34.784 1.00 35.42 118 ILE A CA 1
ATOM 910 C C . ILE A 1 118 ? 54.953 20.406 33.797 1.00 37.25 118 ILE A C 1
ATOM 911 O O . ILE A 1 118 ? 54.694 20.426 32.595 1.00 39.58 118 ILE A O 1
ATOM 916 N N . GLY A 1 119 ? 56.041 20.977 34.304 1.00 37.41 119 GLY A N 1
ATOM 917 C CA . GLY A 1 119 ? 56.984 21.655 33.434 1.00 37.29 119 GLY A CA 1
ATOM 918 C C . GLY A 1 119 ? 57.610 20.723 32.410 1.00 39.21 119 GLY A C 1
ATOM 919 O O . GLY A 1 119 ? 57.679 21.042 31.219 1.00 37.06 119 GLY A O 1
ATOM 920 N N . THR A 1 120 ? 58.087 19.567 32.860 1.00 40.08 120 THR A N 1
ATOM 921 C CA . THR A 1 120 ? 58.685 18.628 31.930 1.00 42.50 120 THR A CA 1
ATOM 922 C C . THR A 1 120 ? 57.552 18.039 31.101 1.00 44.68 120 THR A C 1
ATOM 923 O O . THR A 1 120 ? 57.757 17.583 29.973 1.00 43.55 120 THR A O 1
ATOM 927 N N . GLY A 1 121 ? 56.351 18.068 31.676 1.00 45.66 121 GLY A N 1
ATOM 928 C CA . GLY A 1 121 ? 55.176 17.567 30.990 1.00 43.10 121 GLY A CA 1
ATOM 929 C C . GLY A 1 121 ? 54.851 18.414 29.772 1.00 43.59 121 GLY A C 1
ATOM 930 O O . GLY A 1 121 ? 54.548 17.872 28.709 1.00 42.88 121 GLY A O 1
ATOM 931 N N . MET A 1 122 ? 54.910 19.740 29.898 1.00 43.81 122 MET A N 1
ATOM 932 C CA . MET A 1 122 ? 54.607 20.569 28.741 1.00 46.97 122 MET A CA 1
ATOM 933 C C . MET A 1 122 ? 55.761 20.568 27.744 1.00 46.26 122 MET A C 1
ATOM 934 O O . MET A 1 122 ? 55.558 20.772 26.540 1.00 45.70 122 MET A O 1
ATOM 939 N N . ILE A 1 123 ? 56.971 20.314 28.229 1.00 45.59 123 ILE A N 1
ATOM 940 C CA . ILE A 1 123 ? 58.108 20.242 27.321 1.00 44.07 123 ILE A CA 1
ATOM 941 C C . ILE A 1 123 ? 57.792 19.062 26.409 1.00 43.00 123 ILE A C 1
ATOM 942 O O . ILE A 1 123 ? 57.848 19.186 25.192 1.00 42.81 123 ILE A O 1
ATOM 947 N N . ALA A 1 124 ? 57.432 17.932 27.022 1.00 43.16 124 ALA A N 1
ATOM 948 C CA . ALA A 1 124 ? 57.080 16.699 26.310 1.00 44.78 124 ALA A CA 1
ATOM 949 C C . ALA A 1 124 ? 55.995 16.946 25.272 1.00 46.60 124 ALA A C 1
ATOM 950 O O . ALA A 1 124 ? 56.054 16.423 24.156 1.00 46.49 124 ALA A O 1
ATOM 952 N N . ALA A 1 125 ? 55.003 17.742 25.655 1.00 46.79 125 ALA A N 1
ATOM 953 C CA . ALA A 1 125 ? 53.898 18.078 24.772 1.00 46.30 125 ALA A CA 1
ATOM 954 C C . ALA A 1 125 ? 54.382 18.852 23.536 1.00 48.08 125 ALA A C 1
ATOM 955 O O . ALA A 1 125 ? 53.753 18.799 22.475 1.00 47.24 125 ALA A O 1
ATOM 957 N N . PHE A 1 126 ? 55.502 19.565 23.667 1.00 47.70 126 PHE A N 1
ATOM 958 C CA . PHE A 1 126 ? 56.032 20.334 22.541 1.00 46.66 126 PHE A CA 1
ATOM 959 C C . PHE A 1 126 ? 57.306 19.779 21.900 1.00 45.56 126 PHE A C 1
ATOM 960 O O . PHE A 1 126 ? 57.773 20.313 20.894 1.00 45.91 126 PHE A O 1
ATOM 968 N N . ALA A 1 127 ? 57.881 18.724 22.467 1.00 44.80 127 ALA A N 1
ATOM 969 C CA . ALA A 1 127 ? 59.099 18.163 21.891 1.00 46.58 127 ALA A CA 1
ATOM 970 C C . ALA A 1 127 ? 58.863 17.818 20.415 1.00 49.06 127 ALA A C 1
ATOM 971 O O . ALA A 1 127 ? 57.749 17.483 20.012 1.00 50.17 127 ALA A O 1
ATOM 973 N N . ALA A 1 128 ? 59.922 17.896 19.616 1.00 51.99 128 ALA A N 1
ATOM 974 C CA . ALA A 1 128 ? 59.844 17.645 18.179 1.00 52.10 128 ALA A CA 1
ATOM 975 C C . ALA A 1 128 ? 60.053 16.213 17.700 1.00 52.89 128 ALA A C 1
ATOM 976 O O . ALA A 1 128 ? 60.078 15.976 16.495 1.00 55.28 128 ALA A O 1
ATOM 978 N N . THR A 1 129 ? 60.179 15.260 18.617 1.00 54.08 129 THR A N 1
ATOM 979 C CA . THR A 1 129 ? 60.428 13.872 18.229 1.00 54.72 129 THR A CA 1
ATOM 980 C C . THR A 1 129 ? 59.672 12.852 19.059 1.00 55.02 129 THR A C 1
ATOM 981 O O . THR A 1 129 ? 59.548 12.998 20.271 1.00 57.79 129 THR A O 1
ATOM 985 N N . PRO A 1 130 ? 59.168 11.785 18.420 1.00 56.35 130 PRO A N 1
ATOM 986 C CA . PRO A 1 130 ? 58.445 10.798 19.226 1.00 56.85 130 PRO A CA 1
ATOM 987 C C . PRO A 1 130 ? 59.356 10.340 20.362 1.00 58.37 130 PRO A C 1
ATOM 988 O O . PRO A 1 130 ? 58.908 10.134 21.490 1.00 61.07 130 PRO A O 1
ATOM 992 N N . GLY A 1 131 ? 60.643 10.211 20.050 1.00 58.38 131 GLY A N 1
ATOM 993 C CA . GLY A 1 131 ? 61.618 9.772 21.033 1.00 57.13 131 GLY A CA 1
ATOM 994 C C . GLY A 1 131 ? 61.850 10.781 22.133 1.00 56.99 131 GLY A C 1
ATOM 995 O O . GLY A 1 131 ? 62.010 10.418 23.297 1.00 57.43 131 GLY A O 1
ATOM 996 N N . THR A 1 132 ? 61.868 12.057 21.769 1.00 58.06 132 THR A N 1
ATOM 997 C CA . THR A 1 132 ? 62.083 13.110 22.750 1.00 58.88 132 THR A CA 1
ATOM 998 C C . THR A 1 132 ? 60.847 13.300 23.612 1.00 57.32 132 THR A C 1
ATOM 999 O O . THR A 1 132 ? 60.949 13.462 24.824 1.00 57.57 132 THR A O 1
ATOM 1003 N N . ARG A 1 133 ? 59.680 13.282 22.979 1.00 56.01 133 ARG A N 1
ATOM 1004 C CA . ARG A 1 133 ? 58.426 13.464 23.695 1.00 55.76 133 ARG A CA 1
ATOM 1005 C C . ARG A 1 133 ? 58.259 12.380 24.759 1.00 56.75 133 ARG A C 1
ATOM 1006 O O . ARG A 1 133 ? 57.908 12.671 25.908 1.00 56.73 133 ARG A O 1
ATOM 1014 N N . ILE A 1 134 ? 58.531 11.134 24.381 1.00 55.51 134 ILE A N 1
ATOM 1015 C CA . ILE A 1 134 ? 58.413 10.018 25.311 1.00 54.67 134 ILE A CA 1
ATOM 1016 C C . ILE A 1 134 ? 59.507 10.085 26.389 1.00 53.27 134 ILE A C 1
ATOM 1017 O O . ILE A 1 134 ? 59.279 9.687 27.536 1.00 53.10 134 ILE A O 1
ATOM 1022 N N . ALA A 1 135 ? 60.686 10.592 26.031 1.00 48.32 135 ALA A N 1
ATOM 1023 C CA . ALA A 1 135 ? 61.767 10.729 27.009 1.00 47.62 135 ALA A CA 1
ATOM 1024 C C . ALA A 1 135 ? 61.287 11.667 28.125 1.00 47.63 135 ALA A C 1
ATOM 1025 O O . ALA A 1 135 ? 61.396 11.355 29.313 1.00 45.67 135 ALA A O 1
ATOM 1027 N N . TRP A 1 136 ? 60.748 12.818 27.722 1.00 47.42 136 TRP A N 1
ATOM 1028 C CA . TRP A 1 136 ? 60.228 13.812 28.655 1.00 46.57 136 TRP A CA 1
ATOM 1029 C C . TRP A 1 136 ? 59.034 13.264 29.427 1.00 47.15 136 TRP A C 1
ATOM 1030 O O . TRP A 1 136 ? 58.893 13.502 30.632 1.00 45.24 136 TRP A O 1
ATOM 1041 N N . TRP A 1 137 ? 58.169 12.543 28.720 1.00 46.31 137 TRP A N 1
ATOM 1042 C CA . TRP A 1 137 ? 57.016 11.922 29.351 1.00 44.52 137 TRP A CA 1
ATOM 1043 C C . TRP A 1 137 ? 57.614 11.066 30.464 1.00 43.72 137 TRP A C 1
ATOM 1044 O O . TRP A 1 137 ? 57.099 11.026 31.580 1.00 43.71 137 TRP A O 1
ATOM 1055 N N . GLY A 1 138 ? 58.727 10.408 30.147 1.00 44.54 138 GLY A N 1
ATOM 1056 C CA . GLY A 1 138 ? 59.408 9.559 31.112 1.00 46.37 138 GLY A CA 1
ATOM 1057 C C . GLY A 1 138 ? 59.957 10.323 32.307 1.00 48.20 138 GLY A C 1
ATOM 1058 O O . GLY A 1 138 ? 59.851 9.862 33.450 1.00 46.71 138 GLY A O 1
ATOM 1059 N N . ILE A 1 139 ? 60.558 11.483 32.054 1.00 47.26 139 ILE A N 1
ATOM 1060 C CA . ILE A 1 139 ? 61.093 12.295 33.142 1.00 47.71 139 ILE A CA 1
ATOM 1061 C C . ILE A 1 139 ? 59.916 12.685 34.048 1.00 47.84 139 ILE A C 1
ATOM 1062 O O . ILE A 1 139 ? 59.923 12.432 35.262 1.00 46.32 139 ILE A O 1
ATOM 1067 N N . SER A 1 140 ? 58.906 13.299 33.435 1.00 45.78 140 SER A N 1
ATOM 1068 C CA . SER A 1 140 ? 57.713 13.748 34.148 1.00 45.29 140 SER A CA 1
ATOM 1069 C C . SER A 1 140 ? 57.033 12.638 34.948 1.00 43.98 140 SER A C 1
ATOM 1070 O O . SER A 1 140 ? 56.617 12.854 36.088 1.00 40.68 140 SER A O 1
ATOM 1073 N N . THR A 1 141 ? 56.911 11.455 34.355 1.00 44.12 141 THR A N 1
ATOM 1074 C CA . THR A 1 141 ? 56.291 10.337 35.060 1.00 45.36 141 THR A CA 1
ATOM 1075 C C . THR A 1 141 ? 57.133 9.947 36.272 1.00 45.25 141 THR A C 1
ATOM 1076 O O . THR A 1 141 ? 56.597 9.574 37.316 1.00 46.61 141 THR A O 1
ATOM 1080 N N . GLY A 1 142 ? 58.452 10.040 36.132 1.00 46.78 142 GLY A N 1
ATOM 1081 C CA . GLY A 1 142 ? 59.332 9.704 37.236 1.00 46.18 142 GLY A CA 1
ATOM 1082 C C . GLY A 1 142 ? 58.995 10.581 38.421 1.00 47.22 142 GLY A C 1
ATOM 1083 O O . GLY A 1 142 ? 58.820 10.091 39.543 1.00 47.97 142 GLY A O 1
ATOM 1084 N N . ALA A 1 143 ? 58.889 11.885 38.161 1.00 46.98 143 ALA A N 1
ATOM 1085 C CA . ALA A 1 143 ? 58.560 12.865 39.193 1.00 44.37 143 ALA A CA 1
ATOM 1086 C C . ALA A 1 143 ? 57.194 12.546 39.825 1.00 44.03 143 ALA A C 1
ATOM 1087 O O . ALA A 1 143 ? 57.016 12.673 41.044 1.00 43.27 143 ALA A O 1
ATOM 1089 N N . LEU A 1 144 ? 56.231 12.124 39.005 1.00 42.30 144 LEU A N 1
ATOM 1090 C CA . LEU A 1 144 ? 54.920 11.768 39.537 1.00 42.42 144 LEU A CA 1
ATOM 1091 C C . LEU A 1 144 ? 55.098 10.665 40.575 1.00 43.86 144 LEU A C 1
ATOM 1092 O O . LEU A 1 144 ? 54.506 10.718 41.663 1.00 42.80 144 LEU A O 1
ATOM 1097 N N . LEU A 1 145 ? 55.918 9.670 40.235 1.00 43.02 145 LEU A N 1
ATOM 1098 C CA . LEU A 1 145 ? 56.176 8.557 41.144 1.00 43.46 145 LEU A CA 1
ATOM 1099 C C . LEU A 1 145 ? 56.911 9.029 42.401 1.00 43.50 145 LEU A C 1
ATOM 1100 O O . LEU A 1 145 ? 56.637 8.552 43.507 1.00 39.76 145 LEU A O 1
ATOM 1105 N N . ALA A 1 146 ? 57.825 9.983 42.242 1.00 45.70 146 ALA A N 1
ATOM 1106 C CA . ALA A 1 146 ? 58.555 10.507 43.400 1.00 47.75 146 ALA A CA 1
ATOM 1107 C C . ALA A 1 146 ? 57.587 11.211 44.353 1.00 48.17 146 ALA A C 1
ATOM 1108 O O . ALA A 1 146 ? 57.663 11.026 45.568 1.00 50.31 146 ALA A O 1
ATOM 1110 N N . LEU A 1 147 ? 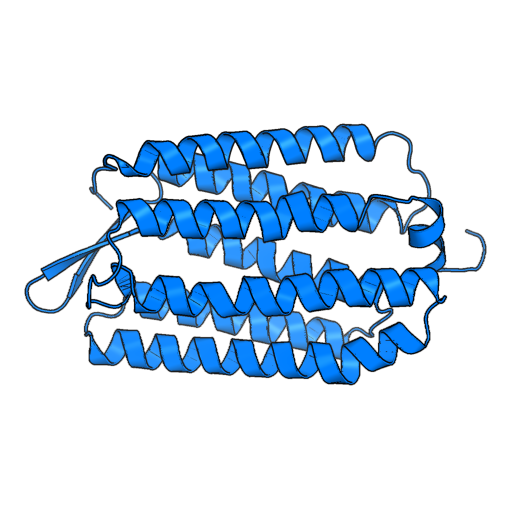56.665 12.009 43.824 1.00 45.32 147 LEU A N 1
ATOM 1111 C CA . LEU A 1 147 ? 55.744 12.679 44.725 1.00 45.69 147 LEU A CA 1
ATOM 1112 C C . LEU A 1 147 ? 54.708 11.711 45.313 1.00 46.74 147 LEU A C 1
ATOM 1113 O O . LEU A 1 147 ? 54.300 11.865 46.465 1.00 47.11 147 LEU A O 1
ATOM 1118 N N . LEU A 1 148 ? 54.292 10.704 44.545 1.00 48.11 148 LEU A N 1
ATOM 1119 C CA . LEU A 1 148 ? 53.340 9.713 45.064 1.00 46.02 148 LEU A CA 1
ATOM 1120 C C . LEU A 1 148 ? 54.010 8.949 46.201 1.00 44.51 148 LEU A C 1
ATOM 1121 O O . LEU A 1 148 ? 53.366 8.520 47.160 1.00 41.87 148 LEU A O 1
ATOM 1126 N N . TYR A 1 149 ? 55.316 8.776 46.073 1.00 44.23 149 TYR A N 1
ATOM 1127 C CA . TYR A 1 149 ? 56.093 8.095 47.092 1.00 47.11 149 TYR A CA 1
ATOM 1128 C C . TYR A 1 149 ? 56.041 8.899 48.401 1.00 46.85 149 TYR A C 1
ATOM 1129 O O . TYR A 1 149 ? 56.013 8.329 49.494 1.00 46.81 149 TYR A O 1
ATOM 1138 N N . VAL A 1 150 ? 56.030 10.225 48.288 1.00 46.13 150 VAL A N 1
ATOM 1139 C CA . VAL A 1 150 ? 55.967 11.073 49.474 1.00 46.66 150 VAL A CA 1
ATOM 1140 C C . VAL A 1 150 ? 54.571 11.007 50.084 1.00 48.70 150 VAL A C 1
ATOM 1141 O O . VAL A 1 150 ? 54.418 11.054 51.307 1.00 49.52 150 VAL A O 1
ATOM 1145 N N . LEU A 1 151 ? 53.553 10.888 49.233 1.00 50.93 151 LEU A N 1
ATOM 1146 C CA . LEU A 1 151 ? 52.173 10.818 49.714 1.00 52.40 151 LEU A CA 1
ATOM 1147 C C . LEU A 1 151 ? 51.902 9.586 50.566 1.00 52.45 151 LEU A C 1
ATOM 1148 O O . LEU A 1 151 ? 51.348 9.695 51.662 1.00 53.21 151 LEU A O 1
ATOM 1153 N N . VAL A 1 152 ? 52.283 8.415 50.067 1.00 50.90 152 VAL A N 1
ATOM 1154 C CA . VAL A 1 152 ? 52.049 7.185 50.813 1.00 51.00 152 VAL A CA 1
ATOM 1155 C C . VAL A 1 152 ? 53.025 7.034 51.970 1.00 49.70 152 VAL A C 1
ATOM 1156 O O . VAL A 1 152 ? 52.733 6.352 52.946 1.00 52.36 152 VAL A O 1
ATOM 1160 N N . GLY A 1 153 ? 54.182 7.680 51.863 1.00 49.58 153 GLY A N 1
ATOM 1161 C CA . GLY A 1 153 ? 55.170 7.600 52.924 1.00 45.23 153 GLY A CA 1
ATOM 1162 C C . GLY A 1 153 ? 55.001 8.674 53.987 1.00 46.17 153 GLY A C 1
ATOM 1163 O O . GLY A 1 153 ? 54.071 8.626 54.802 1.00 47.20 153 GLY A O 1
ATOM 1164 N N . THR A 1 154 ? 55.897 9.656 53.972 1.00 44.19 154 THR A N 1
ATOM 1165 C CA . THR A 1 154 ? 55.878 10.745 54.946 1.00 44.44 154 THR A CA 1
ATOM 1166 C C . THR A 1 154 ? 54.518 11.398 55.186 1.00 43.72 154 THR A C 1
ATOM 1167 O O . THR A 1 154 ? 54.107 11.564 56.336 1.00 41.08 154 THR A O 1
ATOM 1171 N N . LEU A 1 155 ? 53.831 11.780 54.112 1.00 43.30 155 LEU A N 1
ATOM 1172 C CA . LEU A 1 155 ? 52.530 12.432 54.246 1.00 43.10 155 LEU A CA 1
ATOM 1173 C C . LEU A 1 155 ? 51.510 11.554 54.946 1.00 41.59 155 LEU A C 1
ATOM 1174 O O . LEU A 1 155 ? 50.743 12.031 55.778 1.00 41.24 155 LEU A O 1
ATOM 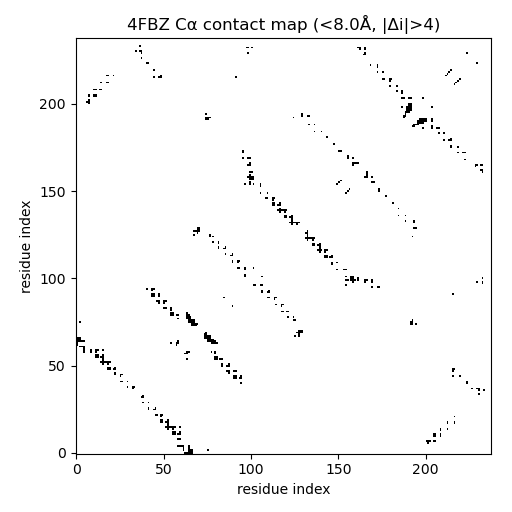1179 N N . SER A 1 156 ? 51.494 10.272 54.608 1.00 42.49 156 SER A N 1
ATOM 1180 C CA . SER A 1 156 ? 50.553 9.358 55.237 1.00 44.87 156 SER A CA 1
ATOM 1181 C C . SER A 1 156 ? 50.871 9.244 56.721 1.00 44.17 156 SER A C 1
ATOM 1182 O O . SER A 1 156 ? 49.968 9.176 57.556 1.00 42.29 156 SER A O 1
ATOM 1185 N N . LYS A 1 157 ? 52.162 9.231 57.042 1.00 46.37 157 LYS A N 1
ATOM 1186 C CA . LYS A 1 157 ? 52.592 9.143 58.431 1.00 48.85 157 LYS A CA 1
ATOM 1187 C C . LYS A 1 157 ? 52.152 10.381 59.211 1.00 49.77 157 LYS A C 1
ATOM 1188 O O . LYS A 1 157 ? 51.737 10.271 60.366 1.00 54.74 157 LYS A O 1
ATOM 1194 N N . ASP A 1 158 ? 52.235 11.556 58.588 1.00 48.63 158 ASP A N 1
ATOM 1195 C CA . ASP A 1 158 ? 51.818 12.784 59.256 1.00 47.89 158 ASP A CA 1
ATOM 1196 C C . ASP A 1 158 ? 50.342 12.704 59.593 1.00 45.94 158 ASP A C 1
ATOM 1197 O O . ASP A 1 158 ? 49.933 13.013 60.705 1.00 47.14 158 ASP A O 1
ATOM 1202 N N . ALA A 1 159 ? 49.547 12.289 58.613 1.00 46.15 159 ALA A N 1
ATOM 1203 C CA . ALA A 1 159 ? 48.101 12.186 58.771 1.00 46.33 159 ALA A CA 1
ATOM 1204 C C . ALA A 1 159 ? 47.671 11.237 59.892 1.00 47.75 159 ALA A C 1
ATOM 1205 O O . ALA A 1 159 ? 46.617 11.426 60.500 1.00 45.18 159 ALA A O 1
ATOM 1207 N N . ARG A 1 160 ? 48.484 10.222 60.166 1.00 51.43 160 ARG A N 1
ATOM 1208 C CA . ARG A 1 160 ? 48.166 9.265 61.222 1.00 54.82 160 ARG A CA 1
ATOM 1209 C C . ARG A 1 160 ? 48.286 9.910 62.607 1.00 54.48 160 ARG A C 1
ATOM 1210 O O . ARG A 1 160 ? 47.808 9.360 63.608 1.00 54.99 160 ARG A O 1
ATOM 1218 N N . GLY A 1 161 ? 48.917 11.083 62.658 1.00 48.75 161 GLY A N 1
ATOM 1219 C CA . GLY A 1 161 ? 49.060 11.789 63.919 1.00 46.63 161 GLY A CA 1
ATOM 1220 C C . GLY A 1 161 ? 47.931 12.788 64.094 1.00 45.27 161 GLY A C 1
ATOM 1221 O O . GLY A 1 161 ? 47.864 13.521 65.082 1.00 45.06 161 GLY A O 1
ATOM 1222 N N . GLN A 1 162 ? 47.035 12.814 63.116 1.00 43.48 162 GLN A N 1
ATOM 1223 C CA . GLN A 1 162 ? 45.895 13.713 63.135 1.00 44.64 162 GLN A CA 1
ATOM 1224 C C . GLN A 1 162 ? 44.719 13.039 63.833 1.00 45.89 162 GLN A C 1
ATOM 1225 O O . GLN A 1 162 ? 44.798 11.858 64.173 1.00 49.06 162 GLN A O 1
ATOM 1231 N N . SER A 1 163 ? 43.639 13.784 64.065 1.00 45.51 163 SER A N 1
ATOM 1232 C CA . SER A 1 163 ? 42.461 13.196 64.691 1.00 46.82 163 SER A CA 1
ATOM 1233 C C . SER A 1 163 ? 41.991 12.143 63.692 1.00 48.69 163 SER A C 1
ATOM 1234 O O . SER A 1 163 ? 42.162 12.312 62.478 1.00 50.53 163 SER A O 1
ATOM 1237 N N . PRO A 1 164 ? 41.393 11.045 64.181 1.00 48.64 164 PRO A N 1
ATOM 1238 C CA . PRO A 1 164 ? 40.899 9.954 63.328 1.00 46.75 164 PRO A CA 1
ATOM 1239 C C . PRO A 1 164 ? 40.041 10.354 62.113 1.00 44.11 164 PRO A C 1
ATOM 1240 O O . PRO A 1 164 ? 40.250 9.838 61.011 1.00 42.79 164 PRO A O 1
ATOM 1244 N N . GLU A 1 165 ? 39.091 11.265 62.292 1.00 43.08 165 GLU A N 1
ATOM 1245 C CA . GLU A 1 165 ? 38.256 11.677 61.162 1.00 46.83 165 GLU A CA 1
ATOM 1246 C C . GLU A 1 165 ? 39.090 12.365 60.092 1.00 47.04 165 GLU A C 1
ATOM 1247 O O . GLU A 1 165 ? 38.829 12.204 58.896 1.00 48.71 165 GLU A O 1
ATOM 1253 N N . VAL A 1 166 ? 40.100 13.120 60.528 1.00 46.80 166 VAL A N 1
ATOM 1254 C CA . VAL A 1 166 ? 40.987 13.823 59.610 1.00 43.20 166 VAL A CA 1
ATOM 1255 C C . VAL A 1 166 ? 41.844 12.793 58.898 1.00 42.56 166 VAL A C 1
ATOM 1256 O O . VAL A 1 166 ? 42.040 12.872 57.684 1.00 40.97 166 VAL A O 1
ATOM 1260 N N . ALA A 1 167 ? 42.347 11.822 59.658 1.00 41.68 167 ALA A N 1
ATOM 1261 C CA . ALA A 1 167 ? 43.170 10.755 59.094 1.00 43.33 167 ALA A CA 1
ATOM 1262 C C . ALA A 1 167 ? 42.353 9.989 58.054 1.00 45.53 167 ALA A C 1
ATOM 1263 O O . ALA A 1 167 ? 42.863 9.634 56.983 1.00 46.23 167 ALA A O 1
ATOM 1265 N N . SER A 1 168 ? 41.088 9.726 58.376 1.00 43.58 168 SER A N 1
ATOM 1266 C CA . SER A 1 168 ? 40.212 9.030 57.449 1.00 44.84 168 SER A CA 1
ATOM 1267 C C . SER A 1 168 ? 40.056 9.889 56.208 1.00 44.61 168 SER A C 1
ATOM 1268 O O . SER A 1 168 ? 40.243 9.420 55.084 1.00 46.01 168 SER A O 1
ATOM 1271 N N . LEU A 1 169 ? 39.714 11.155 56.426 1.00 41.45 169 LEU A N 1
ATOM 1272 C CA . LEU A 1 169 ? 39.517 12.086 55.329 1.00 39.66 169 LEU A CA 1
ATOM 1273 C C . LEU A 1 169 ? 40.747 12.118 54.444 1.00 41.48 169 LEU A C 1
ATOM 1274 O O . LEU A 1 169 ? 40.646 12.163 53.213 1.00 41.81 169 LEU A O 1
ATOM 1279 N N . PHE A 1 170 ? 41.915 12.095 55.075 1.00 40.42 170 PHE A N 1
ATOM 1280 C CA . PHE A 1 170 ? 43.150 12.109 54.324 1.00 39.51 170 PHE A CA 1
ATOM 1281 C C . PHE A 1 170 ? 43.197 10.880 53.430 1.00 38.16 170 PHE A C 1
ATOM 1282 O O . PHE A 1 170 ? 43.364 11.003 52.218 1.00 38.37 170 PHE A O 1
ATOM 1290 N N . GLY A 1 171 ? 43.046 9.704 54.043 1.00 35.03 171 GLY A N 1
ATOM 1291 C CA . GLY A 1 171 ? 43.086 8.448 53.311 1.00 33.90 171 GLY A CA 1
ATOM 1292 C C . GLY A 1 171 ? 42.272 8.461 52.032 1.00 35.09 171 GLY A C 1
ATOM 1293 O O . GLY A 1 171 ? 42.749 8.073 50.962 1.00 31.79 171 GLY A O 1
ATOM 1294 N N . ARG A 1 172 ? 41.028 8.905 52.138 1.00 36.61 172 ARG A N 1
ATOM 1295 C CA . ARG A 1 172 ? 40.177 8.969 50.973 1.00 41.58 172 ARG A CA 1
ATOM 1296 C C . ARG A 1 172 ? 40.861 9.843 49.938 1.00 43.49 172 ARG A C 1
ATOM 1297 O O . ARG A 1 172 ? 41.225 9.370 48.860 1.00 45.31 172 ARG A O 1
ATOM 1305 N N . LEU A 1 173 ? 41.055 11.115 50.285 1.00 42.61 173 LEU A N 1
ATOM 1306 C CA . LEU A 1 173 ? 41.675 12.070 49.382 1.00 40.36 173 LEU A CA 1
ATOM 1307 C C . LEU A 1 173 ? 43.006 11.579 48.808 1.00 42.59 173 LEU A C 1
ATOM 1308 O O . LEU A 1 173 ? 43.277 11.765 47.617 1.00 43.22 173 LEU A O 1
ATOM 1313 N N . ARG A 1 174 ? 43.835 10.939 49.629 1.00 41.71 174 ARG A N 1
ATOM 1314 C CA . ARG A 1 174 ? 45.106 10.442 49.118 1.00 44.51 174 ARG A CA 1
ATOM 1315 C C . ARG A 1 174 ? 44.869 9.368 48.053 1.00 47.03 174 ARG A C 1
ATOM 1316 O O . ARG A 1 174 ? 45.461 9.419 46.966 1.00 46.27 174 ARG A O 1
ATOM 1324 N N . ASN A 1 175 ? 44.004 8.399 48.362 1.00 47.01 175 ASN A N 1
ATOM 1325 C CA . ASN A 1 175 ? 43.717 7.325 47.416 1.00 46.51 175 ASN A CA 1
ATOM 1326 C C . ASN A 1 175 ? 43.100 7.856 46.135 1.00 46.67 175 ASN A C 1
ATOM 1327 O O . ASN A 1 175 ? 43.370 7.344 45.048 1.00 45.29 175 ASN A O 1
ATOM 1332 N N . LEU A 1 176 ? 42.283 8.897 46.261 1.00 47.32 176 LEU A N 1
ATOM 1333 C CA . LEU A 1 176 ? 41.665 9.511 45.096 1.00 44.87 176 LEU A CA 1
ATOM 1334 C C . LEU A 1 176 ? 42.777 10.088 44.208 1.00 46.48 176 LEU A C 1
ATOM 1335 O O . LEU A 1 176 ? 42.780 9.880 42.991 1.00 47.15 176 LEU A O 1
ATOM 1340 N N . VAL A 1 177 ? 43.729 10.793 44.822 1.00 44.73 177 VAL A N 1
ATOM 1341 C CA . VAL A 1 177 ? 44.840 11.384 44.076 1.00 43.18 177 VAL A CA 1
ATOM 1342 C C . VAL A 1 177 ? 45.664 10.328 43.343 1.00 44.85 177 VAL A C 1
ATOM 1343 O O . VAL A 1 177 ? 46.002 10.504 42.169 1.00 44.38 177 VAL A O 1
ATOM 1347 N N . ILE A 1 178 ? 45.993 9.243 44.050 1.00 44.04 178 ILE A N 1
ATOM 1348 C CA . ILE A 1 178 ? 46.793 8.147 43.500 1.00 42.20 178 ILE A CA 1
ATOM 1349 C C . ILE A 1 178 ? 46.167 7.510 42.262 1.00 44.52 178 ILE A C 1
ATOM 1350 O O . ILE A 1 178 ? 46.813 7.392 41.219 1.00 44.83 178 ILE A O 1
ATOM 1355 N N . VAL A 1 179 ? 44.912 7.091 42.367 1.00 44.82 179 VAL A N 1
ATOM 1356 C CA . VAL A 1 179 ? 44.272 6.469 41.221 1.00 46.04 179 VAL A CA 1
ATOM 1357 C C . VAL A 1 179 ? 44.071 7.479 40.090 1.00 45.29 179 VAL A C 1
ATOM 1358 O O . VAL A 1 179 ? 44.475 7.222 38.958 1.00 48.21 179 VAL A O 1
ATOM 1362 N N . LEU A 1 180 ? 43.477 8.630 40.387 1.00 43.13 180 LEU A N 1
ATOM 1363 C CA . LEU A 1 180 ? 43.252 9.639 39.351 1.00 44.38 180 LEU A CA 1
ATOM 1364 C C . LEU A 1 180 ? 44.518 10.179 38.669 1.00 45.49 180 LEU A C 1
ATOM 1365 O O . LEU A 1 180 ? 44.589 10.241 37.440 1.00 43.43 180 LEU A O 1
ATOM 1370 N N . TRP A 1 181 ? 45.509 10.579 39.465 1.00 45.27 181 TRP A N 1
ATOM 1371 C CA . TRP A 1 181 ? 46.739 11.132 38.920 1.00 45.60 181 TRP A CA 1
ATOM 1372 C C . TRP A 1 181 ? 47.554 10.157 38.067 1.00 46.03 181 TRP A C 1
ATOM 1373 O O . TRP A 1 181 ? 48.148 10.557 37.067 1.00 48.68 181 TRP A O 1
ATOM 1384 N N . LEU A 1 182 ? 47.586 8.884 38.441 1.00 45.07 182 LEU A N 1
ATOM 1385 C CA . LEU A 1 182 ? 48.321 7.901 37.647 1.00 45.07 182 LEU A CA 1
ATOM 1386 C C . LEU A 1 182 ? 47.695 7.760 36.253 1.00 45.40 182 LEU A C 1
ATOM 1387 O O . LEU A 1 182 ? 48.383 7.449 35.280 1.00 46.44 182 LEU A O 1
ATOM 1392 N N . LEU A 1 183 ? 46.392 8.003 36.159 1.00 44.71 183 LEU A N 1
ATOM 1393 C CA . LEU A 1 183 ? 45.691 7.890 34.887 1.00 45.40 183 LEU A CA 1
ATOM 1394 C C . LEU A 1 183 ? 46.050 8.965 33.861 1.00 46.22 183 LEU A C 1
ATOM 1395 O O . LEU A 1 183 ? 45.940 8.736 32.653 1.00 47.60 183 LEU A O 1
ATOM 1400 N N . TYR A 1 184 ? 46.479 10.135 34.322 1.00 45.11 184 TYR A N 1
ATOM 1401 C CA . TYR A 1 184 ? 46.835 11.203 33.389 1.00 43.95 184 TYR A CA 1
ATOM 1402 C C . TYR A 1 184 ? 47.932 10.792 32.407 1.00 43.92 184 TYR A C 1
ATOM 1403 O O . TYR A 1 184 ? 47.766 10.920 31.193 1.00 43.37 184 TYR A O 1
ATOM 1412 N N . PRO A 1 185 ? 49.070 10.294 32.917 1.00 43.77 185 PRO A N 1
ATOM 1413 C CA . PRO A 1 185 ? 50.131 9.896 31.988 1.00 44.43 185 PRO A CA 1
ATOM 1414 C C . PRO A 1 185 ? 49.699 8.813 30.994 1.00 45.29 185 PRO A C 1
ATOM 1415 O O . PRO A 1 185 ? 50.175 8.786 29.853 1.00 45.48 185 PRO A O 1
ATOM 1419 N N . VAL A 1 186 ? 48.791 7.933 31.419 1.00 46.02 186 VAL A N 1
ATOM 1420 C CA . VAL A 1 186 ? 48.305 6.862 30.541 1.00 46.59 186 VAL A CA 1
ATOM 1421 C C . VAL A 1 186 ? 47.477 7.454 29.406 1.00 44.90 186 VAL A C 1
ATOM 1422 O O . VAL A 1 186 ? 47.659 7.103 28.242 1.00 41.97 186 VAL A O 1
ATOM 1426 N N . VAL A 1 187 ? 46.567 8.353 29.759 1.00 43.67 187 VAL A N 1
ATOM 1427 C CA . VAL A 1 187 ? 45.716 9.005 28.772 1.00 44.94 187 VAL A CA 1
ATOM 1428 C C . VAL A 1 187 ? 46.570 9.823 27.797 1.00 46.87 187 VAL A C 1
ATOM 1429 O O . VAL A 1 187 ? 46.248 9.940 26.614 1.00 47.49 187 VAL A O 1
ATOM 1433 N N . TRP A 1 188 ? 47.666 10.379 28.301 1.00 48.53 188 TRP A N 1
ATOM 1434 C CA . TRP A 1 188 ? 48.564 11.196 27.490 1.00 49.61 188 TRP A CA 1
ATOM 1435 C C . TRP A 1 188 ? 49.342 10.313 26.506 1.00 50.81 188 TRP A C 1
ATOM 1436 O O . TRP A 1 188 ? 49.334 10.546 25.295 1.00 47.97 188 TRP A O 1
ATOM 1447 N N . ILE A 1 189 ? 50.008 9.295 27.041 1.00 52.04 189 ILE A N 1
ATOM 1448 C CA . ILE A 1 189 ? 50.802 8.383 26.224 1.00 54.20 189 ILE A CA 1
ATOM 1449 C C . ILE A 1 189 ? 49.974 7.707 25.112 1.00 55.52 189 ILE A C 1
ATOM 1450 O O . ILE A 1 189 ? 50.487 7.469 24.010 1.00 58.17 189 ILE A O 1
ATOM 1455 N N . LEU A 1 190 ? 48.702 7.416 25.396 1.00 53.49 190 LEU A N 1
ATOM 1456 C CA . LEU A 1 190 ? 47.804 6.780 24.423 1.00 52.55 190 LEU A CA 1
ATOM 1457 C C . LEU A 1 190 ? 47.177 7.795 23.460 1.00 52.45 190 LEU A C 1
ATOM 1458 O O . LEU A 1 190 ? 46.887 7.466 22.312 1.00 54.51 190 LEU A O 1
ATOM 1463 N N . GLY A 1 191 ? 46.964 9.020 23.937 1.00 50.91 191 GLY A N 1
ATOM 1464 C CA . GLY A 1 191 ? 46.350 10.051 23.116 1.00 50.11 191 GLY A CA 1
ATOM 1465 C C . GLY A 1 191 ? 47.210 10.636 22.009 1.00 51.78 191 GLY A C 1
ATOM 1466 O O . GLY A 1 191 ? 48.239 10.070 21.629 1.00 53.55 191 GLY A O 1
ATOM 1467 N N . THR A 1 192 ? 46.783 11.780 21.489 1.00 51.26 192 THR A N 1
ATOM 1468 C CA . THR A 1 192 ? 47.504 12.447 20.416 1.00 55.34 192 THR A CA 1
ATOM 1469 C C . THR A 1 192 ? 48.931 12.853 20.792 1.00 56.79 192 THR A C 1
ATOM 1470 O O . THR A 1 192 ? 49.868 12.627 20.024 1.00 59.69 192 THR A O 1
ATOM 1474 N N . GLU A 1 193 ? 49.100 13.436 21.973 1.00 57.42 193 GLU A N 1
ATOM 1475 C CA . GLU A 1 193 ? 50.420 13.879 22.423 1.00 57.98 193 GLU A CA 1
ATOM 1476 C C . GLU A 1 193 ? 51.515 12.807 22.386 1.00 57.74 193 GLU A C 1
ATOM 1477 O O . GLU A 1 193 ? 52.684 13.117 22.157 1.00 54.11 193 GLU A O 1
ATOM 1483 N N . GLY A 1 194 ? 51.142 11.553 22.612 1.00 58.71 194 GLY A N 1
ATOM 1484 C CA . GLY A 1 194 ? 52.131 10.489 22.608 1.00 62.18 194 GLY A CA 1
ATOM 1485 C C . GLY A 1 194 ? 52.632 10.073 21.236 1.00 63.53 194 GLY A C 1
ATOM 1486 O O . GLY A 1 194 ? 53.537 9.249 21.136 1.00 63.37 194 GLY A O 1
ATOM 1487 N N . THR A 1 195 ? 52.038 10.642 20.188 1.00 64.32 195 THR A N 1
ATOM 1488 C CA . THR A 1 195 ? 52.380 10.361 18.786 1.00 66.09 195 THR A CA 1
ATOM 1489 C C . THR A 1 195 ? 51.837 9.031 18.263 1.00 66.87 195 THR A C 1
ATOM 1490 O O . THR A 1 195 ? 51.902 8.773 17.064 1.00 67.06 195 THR A O 1
ATOM 1494 N N . PHE A 1 196 ? 51.295 8.198 19.150 1.00 69.07 196 PHE A N 1
ATOM 1495 C CA . PHE A 1 196 ? 50.758 6.894 18.753 1.00 69.55 196 PHE A CA 1
ATOM 1496 C C . PHE A 1 196 ? 49.273 6.929 18.386 1.00 69.58 196 PHE A C 1
ATOM 1497 O O . PHE A 1 196 ? 48.760 5.986 17.793 1.00 71.63 196 PHE A O 1
ATOM 1505 N N . GLY A 1 197 ? 48.583 8.003 18.754 1.00 68.76 197 GLY A N 1
ATOM 1506 C CA . GLY A 1 197 ? 47.169 8.133 18.439 1.00 67.07 197 GLY A CA 1
ATOM 1507 C C . GLY A 1 197 ? 46.271 6.932 18.699 1.00 67.28 197 GLY A C 1
ATOM 1508 O O . GLY A 1 197 ? 45.256 6.752 18.017 1.00 67.47 197 GLY A O 1
ATOM 1509 N N . ILE A 1 198 ? 46.627 6.110 19.682 1.00 65.67 198 ILE A N 1
ATOM 1510 C CA . ILE A 1 198 ? 45.827 4.937 20.017 1.00 63.18 198 ILE A CA 1
ATOM 1511 C C . ILE A 1 198 ? 44.435 5.353 20.488 1.00 62.85 198 ILE A C 1
ATOM 1512 O O . ILE A 1 198 ? 43.439 4.742 20.117 1.00 63.16 198 ILE A O 1
ATOM 1517 N N . LEU A 1 199 ? 44.377 6.399 21.306 1.00 63.22 199 LEU A N 1
ATOM 1518 C CA . LEU A 1 199 ? 43.114 6.911 21.835 1.00 62.82 199 LEU A CA 1
ATOM 1519 C C . LEU A 1 199 ? 42.785 8.227 21.111 1.00 61.34 199 LEU A C 1
ATOM 1520 O O . LEU A 1 199 ? 43.488 9.224 21.265 1.00 61.81 199 LEU A O 1
ATOM 1525 N N . PRO A 1 200 ? 41.715 8.240 20.298 1.00 59.59 200 PRO A N 1
ATOM 1526 C CA . PRO A 1 200 ? 41.302 9.435 19.547 1.00 56.95 200 PRO A CA 1
ATOM 1527 C C . PRO A 1 200 ? 41.212 10.710 20.391 1.00 54.49 200 PRO A C 1
ATOM 1528 O O . PRO A 1 200 ? 40.776 10.675 21.544 1.00 52.75 200 PRO A O 1
ATOM 1532 N N . LEU A 1 201 ? 41.613 11.835 19.804 1.00 51.29 201 LEU A N 1
ATOM 1533 C CA . LEU A 1 201 ? 41.576 13.115 20.500 1.00 49.10 201 LEU A CA 1
ATOM 1534 C C . LEU A 1 201 ? 40.209 13.388 21.128 1.00 50.84 201 LEU A C 1
ATOM 1535 O O . LEU A 1 201 ? 40.116 13.996 22.196 1.00 54.21 201 LEU A O 1
ATOM 1540 N N . TYR A 1 202 ? 39.152 12.934 20.465 1.00 51.93 202 TYR A N 1
ATOM 1541 C CA . TYR A 1 202 ? 37.789 13.135 20.951 1.00 50.42 202 TYR A CA 1
ATOM 1542 C C . TYR A 1 202 ? 37.576 12.476 22.310 1.00 50.76 202 TYR A C 1
ATOM 1543 O O . TYR A 1 202 ? 37.010 13.085 23.223 1.00 50.15 202 TYR A O 1
ATOM 1552 N N . TRP A 1 203 ? 38.029 11.233 22.445 1.00 50.35 203 TRP A N 1
ATOM 1553 C CA . TRP A 1 203 ? 37.860 10.507 23.696 1.00 50.62 203 TRP A CA 1
ATOM 1554 C C . TRP A 1 203 ? 38.914 10.883 24.710 1.00 50.81 203 TRP A C 1
ATOM 1555 O O . TRP A 1 203 ? 38.707 10.744 25.916 1.00 51.82 203 TRP A O 1
ATOM 1566 N N . GLU A 1 204 ? 40.048 11.364 24.221 1.00 49.67 204 GLU A N 1
ATOM 1567 C CA . GLU A 1 204 ? 41.101 11.786 25.118 1.00 49.80 204 GLU A CA 1
ATOM 1568 C C . GLU A 1 204 ? 40.595 13.017 25.870 1.00 49.88 204 GLU A C 1
ATOM 1569 O O . GLU A 1 204 ? 40.731 13.105 27.098 1.00 50.39 204 GLU A O 1
ATOM 1575 N N . THR A 1 205 ? 39.995 13.953 25.134 1.00 44.74 205 THR A N 1
ATOM 1576 C CA . THR A 1 205 ? 39.455 15.166 25.739 1.00 44.06 205 THR A CA 1
ATOM 1577 C C . THR A 1 205 ? 38.423 14.806 26.809 1.00 47.07 205 THR A C 1
ATOM 1578 O O . THR A 1 205 ? 38.379 15.423 27.877 1.00 50.14 205 THR A O 1
ATOM 1582 N N . ALA A 1 206 ? 37.597 13.803 26.523 1.00 47.74 206 ALA A N 1
ATOM 1583 C CA . ALA A 1 206 ? 36.581 13.356 27.472 1.00 47.41 206 ALA A CA 1
ATOM 1584 C C . ALA A 1 206 ? 37.244 12.770 28.716 1.00 45.30 206 ALA A C 1
ATOM 1585 O O . ALA A 1 206 ? 36.868 13.094 29.845 1.00 46.41 206 ALA A O 1
ATOM 1587 N N . ALA A 1 207 ? 38.231 11.907 28.504 1.00 43.42 207 ALA A N 1
ATOM 1588 C CA . ALA A 1 207 ? 38.949 11.283 29.610 1.00 42.64 207 ALA A CA 1
ATOM 1589 C C . ALA A 1 207 ? 39.505 12.370 30.530 1.00 43.51 207 ALA A C 1
ATOM 1590 O O . ALA A 1 207 ? 39.258 12.361 31.740 1.00 42.01 207 ALA A O 1
ATOM 1592 N N . PHE A 1 208 ? 40.248 13.316 29.960 1.00 41.44 208 PHE A N 1
ATOM 1593 C CA . PHE A 1 208 ? 40.800 14.386 30.775 1.00 41.95 208 PHE A CA 1
ATOM 1594 C C . PHE A 1 208 ? 39.686 15.178 31.436 1.00 42.97 208 PHE A C 1
ATOM 1595 O O . PHE A 1 208 ? 39.874 15.716 32.529 1.00 44.16 208 PHE A O 1
ATOM 1603 N N . MET A 1 209 ? 38.522 15.248 30.792 1.00 43.31 209 MET A N 1
ATOM 1604 C CA . MET A 1 209 ? 37.407 15.977 31.385 1.00 42.40 209 MET A CA 1
ATOM 1605 C C . MET A 1 209 ? 36.922 15.282 32.644 1.00 41.77 209 MET A C 1
ATOM 1606 O O . MET A 1 209 ? 36.673 15.928 33.665 1.00 41.47 209 MET A O 1
ATOM 1611 N N . VAL A 1 210 ? 36.781 13.964 32.578 1.00 38.85 210 VAL A N 1
ATOM 1612 C CA . VAL A 1 210 ? 36.306 13.235 33.739 1.00 38.64 210 VAL A CA 1
ATOM 1613 C C . VAL A 1 210 ? 37.333 13.322 34.851 1.00 37.44 210 VAL A C 1
ATOM 1614 O O . VAL A 1 210 ? 36.986 13.559 36.013 1.00 36.38 210 VAL A O 1
ATOM 1618 N N . LEU A 1 211 ? 38.601 13.141 34.497 1.00 37.05 211 LEU A N 1
ATOM 1619 C CA . LEU A 1 211 ? 39.671 13.218 35.488 1.00 35.82 211 LEU A CA 1
ATOM 1620 C C . LEU A 1 211 ? 39.699 14.585 36.160 1.00 34.79 211 LEU A C 1
ATOM 1621 O O . LEU A 1 211 ? 39.601 14.665 37.382 1.00 34.15 211 LEU A O 1
ATOM 1626 N N . ASP A 1 212 ? 39.806 15.655 35.373 1.00 32.73 212 ASP A N 1
ATOM 1627 C CA . ASP A 1 212 ? 39.864 16.992 35.961 1.00 37.23 212 ASP A CA 1
ATOM 1628 C C . ASP A 1 212 ? 38.701 17.263 36.899 1.00 39.25 212 ASP A C 1
ATOM 1629 O O . ASP A 1 212 ? 38.898 17.782 38.002 1.00 41.35 212 ASP A O 1
ATOM 1634 N N . LEU A 1 213 ? 37.494 16.909 36.468 1.00 39.27 213 LEU A N 1
ATOM 1635 C CA . LEU A 1 213 ? 36.308 17.129 37.286 1.00 38.34 213 LEU A CA 1
ATOM 1636 C C . LEU A 1 213 ? 36.363 16.351 38.586 1.00 36.75 213 LEU A C 1
ATOM 1637 O O . LEU A 1 213 ? 36.008 16.869 39.650 1.00 38.03 213 LEU A O 1
ATOM 1642 N N . SER A 1 214 ? 36.815 15.107 38.503 1.00 35.37 214 SER A N 1
ATOM 1643 C CA . SER A 1 214 ? 36.905 14.264 39.689 1.00 34.87 214 SER A CA 1
ATOM 1644 C C . SER A 1 214 ? 38.035 14.708 40.594 1.00 34.34 214 SER A C 1
ATOM 1645 O O . SER A 1 214 ? 37.903 14.680 41.813 1.00 35.33 214 SER A O 1
ATOM 1648 N N . ALA A 1 215 ? 39.146 15.125 39.995 1.00 35.87 215 ALA A N 1
ATOM 1649 C CA . ALA A 1 215 ? 40.319 15.529 40.764 1.00 35.16 215 ALA A CA 1
ATOM 1650 C C . ALA A 1 215 ? 40.205 16.905 41.386 1.00 38.82 215 ALA A C 1
ATOM 1651 O O . ALA A 1 215 ? 41.046 17.287 42.200 1.00 38.69 215 ALA A O 1
ATOM 1653 N N . LYS A 1 216 ? 39.161 17.646 41.019 1.00 38.45 216 LYS A N 1
ATOM 1654 C CA . LYS A 1 216 ? 38.978 18.988 41.552 1.00 36.54 216 LYS A CA 1
ATOM 1655 C C . LYS A 1 216 ? 37.633 19.219 42.218 1.00 37.77 216 LYS A C 1
ATOM 1656 O O . LYS A 1 216 ? 37.575 19.580 43.393 1.00 37.96 216 LYS A O 1
ATOM 1662 N N . VAL A 1 217 ? 36.548 19.035 41.476 1.00 39.37 217 VAL A N 1
ATOM 1663 C CA . VAL A 1 217 ? 35.235 19.231 42.068 1.00 40.91 217 VAL A CA 1
ATOM 1664 C C . VAL A 1 217 ? 34.938 18.074 43.011 1.00 41.98 217 VAL A C 1
ATOM 1665 O O . VAL A 1 217 ? 34.463 18.283 44.128 1.00 42.09 217 VAL A O 1
ATOM 1669 N N . GLY A 1 218 ? 35.224 16.853 42.558 1.00 43.45 218 GLY A N 1
ATOM 1670 C CA . GLY A 1 218 ? 34.983 15.685 43.390 1.00 42.83 218 GLY A CA 1
ATOM 1671 C C . GLY A 1 218 ? 35.818 15.820 44.642 1.00 44.12 218 GLY A C 1
ATOM 1672 O O . GLY A 1 218 ? 35.310 15.801 45.768 1.00 44.52 218 GLY A O 1
ATOM 1673 N N . PHE A 1 219 ? 37.117 15.974 44.421 1.00 44.68 219 PHE A N 1
ATOM 1674 C CA . PHE A 1 219 ? 38.088 16.139 45.491 1.00 46.84 219 PHE A CA 1
ATOM 1675 C C . PHE A 1 219 ? 37.612 17.233 46.457 1.00 45.76 219 PHE A C 1
ATOM 1676 O O . PHE A 1 219 ? 37.500 17.010 47.664 1.00 45.18 219 PHE A O 1
ATOM 1684 N N . GLY A 1 220 ? 37.304 18.405 45.914 1.00 43.01 220 GLY A N 1
ATOM 1685 C CA . GLY A 1 220 ? 36.853 19.492 46.754 1.00 43.75 220 GLY A CA 1
ATOM 1686 C C . GLY A 1 220 ? 35.615 19.136 47.544 1.00 44.95 220 GLY A C 1
ATOM 1687 O O . GLY A 1 220 ? 35.528 19.394 48.749 1.00 45.30 220 GLY A O 1
ATOM 1688 N N . VAL A 1 221 ? 34.647 18.536 46.865 1.00 45.16 221 VAL A N 1
ATOM 1689 C CA . VAL A 1 221 ? 33.411 18.160 47.518 1.00 43.87 221 VAL A CA 1
ATOM 1690 C C . VAL A 1 221 ? 33.630 17.240 48.709 1.00 44.39 221 VAL A C 1
ATOM 1691 O O . VAL A 1 221 ? 33.005 17.447 49.749 1.00 44.32 221 VAL A O 1
ATOM 1695 N N . VAL A 1 222 ? 34.506 16.240 48.592 1.00 43.12 222 VAL A N 1
ATOM 1696 C CA . VAL A 1 222 ? 34.722 15.360 49.747 1.00 46.93 222 VAL A CA 1
ATOM 1697 C C . VAL A 1 222 ? 35.601 16.017 50.798 1.00 48.78 222 VAL A C 1
ATOM 1698 O O . VAL A 1 222 ? 35.514 15.678 51.973 1.00 53.63 222 VAL A O 1
ATOM 1702 N N . LEU A 1 223 ? 36.452 16.951 50.379 1.00 49.48 223 LEU A N 1
ATOM 1703 C CA . LEU A 1 223 ? 37.333 17.644 51.311 1.00 46.97 223 LEU A CA 1
ATOM 1704 C C . LEU A 1 223 ? 36.546 18.573 52.222 1.00 48.20 223 LEU A C 1
ATOM 1705 O O . LEU A 1 223 ? 36.638 18.480 53.448 1.00 50.10 223 LEU A O 1
ATOM 1710 N N . LEU A 1 224 ? 35.771 19.463 51.609 1.00 47.99 224 LEU A N 1
ATOM 1711 C CA . LEU A 1 224 ? 34.980 20.456 52.328 1.00 50.37 224 LEU A CA 1
ATOM 1712 C C . LEU A 1 224 ? 33.610 19.980 52.795 1.00 53.36 224 LEU A C 1
ATOM 1713 O O . LEU A 1 224 ? 32.786 20.787 53.222 1.00 53.78 224 LEU A O 1
ATOM 1718 N N . ARG A 1 225 ? 33.369 18.676 52.718 1.00 58.33 225 ARG A N 1
ATOM 1719 C CA . ARG A 1 225 ? 32.085 18.106 53.112 1.00 61.90 225 ARG A CA 1
ATOM 1720 C C . ARG A 1 225 ? 31.671 18.503 54.529 1.00 63.09 225 ARG A C 1
ATOM 1721 O O . ARG A 1 225 ? 30.611 19.094 54.732 1.00 63.57 225 ARG A O 1
ATOM 1729 N N . SER A 1 226 ? 32.513 18.177 55.504 1.00 62.58 226 SER A N 1
ATOM 1730 C CA . SER A 1 226 ? 32.234 18.488 56.903 1.00 60.84 226 SER A CA 1
ATOM 1731 C C . SER A 1 226 ? 33.106 19.607 57.456 1.00 61.74 226 SER A C 1
ATOM 1732 O O . SER A 1 226 ? 34.328 19.587 57.317 1.00 63.05 226 SER A O 1
ATOM 1735 N N . ARG A 1 227 ? 32.468 20.570 58.107 1.00 62.23 227 ARG A N 1
ATOM 1736 C CA . ARG A 1 227 ? 33.169 21.701 58.690 1.00 63.55 227 ARG A CA 1
ATOM 1737 C C . ARG A 1 227 ? 33.836 21.339 60.021 1.00 65.29 227 ARG A C 1
ATOM 1738 O O . ARG A 1 227 ? 34.964 21.755 60.292 1.00 65.18 227 ARG A O 1
ATOM 1746 N N . SER A 1 228 ? 33.149 20.554 60.847 1.00 65.09 228 SER A N 1
ATOM 1747 C CA . SER A 1 228 ? 33.702 20.171 62.142 1.00 65.50 228 SER A CA 1
ATOM 1748 C C . SER A 1 228 ? 34.969 19.330 62.031 1.00 65.80 228 SER A C 1
ATOM 1749 O O . SER A 1 228 ? 35.928 19.552 62.768 1.00 68.20 228 SER A O 1
ATOM 1752 N N . VAL A 1 229 ? 34.979 18.362 61.121 1.00 64.09 229 VAL A N 1
ATOM 1753 C CA . VAL A 1 229 ? 36.154 17.514 60.967 1.00 63.32 229 VAL A CA 1
ATOM 1754 C C . VAL A 1 229 ? 37.333 18.348 60.484 1.00 63.12 229 VAL A C 1
ATOM 1755 O O . VAL A 1 229 ? 38.471 18.173 60.930 1.00 63.06 229 VAL A O 1
ATOM 1759 N N . LEU A 1 230 ? 37.048 19.270 59.577 1.00 61.49 230 LEU A N 1
ATOM 1760 C CA . LEU A 1 230 ? 38.076 20.113 59.006 1.00 62.02 230 LEU A CA 1
ATOM 1761 C C . LEU A 1 230 ? 38.722 21.039 60.038 1.00 64.70 230 LEU A C 1
ATOM 1762 O O . LEU A 1 230 ? 39.874 21.450 59.887 1.00 65.61 230 LEU A O 1
ATOM 1767 N N . ARG A 1 231 ? 37.987 21.362 61.094 1.00 67.11 231 ARG A N 1
ATOM 1768 C CA . ARG A 1 231 ? 38.523 22.236 62.126 1.00 67.73 231 ARG A CA 1
ATOM 1769 C C . ARG A 1 231 ? 39.266 21.455 63.199 1.00 68.07 231 ARG A C 1
ATOM 1770 O O . ARG A 1 231 ? 39.716 22.027 64.188 1.00 67.01 231 ARG A O 1
ATOM 1778 N N . ARG A 1 232 ? 39.394 20.146 62.994 1.00 69.89 232 ARG A N 1
ATOM 1779 C CA . ARG A 1 232 ? 40.110 19.286 63.931 1.00 71.14 232 ARG A CA 1
ATOM 1780 C C . ARG A 1 232 ? 41.574 19.271 63.506 1.00 71.05 232 ARG A C 1
ATOM 1781 O O . ARG A 1 232 ? 42.406 18.608 64.124 1.00 70.59 232 ARG A O 1
ATOM 1789 N N . VAL A 1 233 ? 41.872 19.991 62.428 1.00 74.01 233 VAL A N 1
ATOM 1790 C CA . VAL A 1 233 ? 43.231 20.081 61.908 1.00 77.46 233 VAL A CA 1
ATOM 1791 C C . VAL A 1 233 ? 44.029 20.924 62.893 1.00 79.29 233 VAL A C 1
ATOM 1792 O O . VAL A 1 233 ? 45.255 20.880 62.931 1.00 76.49 233 VAL A O 1
ATOM 1796 N N . VAL A 1 234 ? 43.300 21.693 63.688 1.00 86.19 234 VAL A N 1
ATOM 1797 C CA . VAL A 1 234 ? 43.876 22.542 64.722 1.00 95.62 234 VAL A CA 1
ATOM 1798 C C . VAL A 1 234 ? 42.949 22.360 65.930 1.00 100.76 234 VAL A C 1
ATOM 1799 O O . VAL A 1 234 ? 41.748 22.137 65.762 1.00 100.17 234 VAL A O 1
ATOM 1803 N N . THR A 1 235 ? 43.494 22.438 67.142 1.00 107.20 235 THR A N 1
ATOM 1804 C CA . THR A 1 235 ? 42.675 22.249 68.341 1.00 113.60 235 THR A CA 1
ATOM 1805 C C . THR A 1 235 ? 42.454 23.493 69.214 1.00 117.23 235 THR A C 1
ATOM 1806 O O . THR A 1 235 ? 41.313 23.816 69.557 1.00 117.53 235 THR A O 1
ATOM 1810 N N . PRO A 1 236 ? 43.537 24.208 69.581 1.00 120.20 236 PRO A N 1
ATOM 1811 C CA . PRO A 1 236 ? 43.417 25.407 70.421 1.00 121.37 236 PRO A CA 1
ATOM 1812 C C . PRO A 1 236 ? 42.414 26.451 69.935 1.00 121.85 236 PRO A C 1
ATOM 1813 O O . PRO A 1 236 ? 41.790 26.292 68.885 1.00 121.70 236 PRO A O 1
ATOM 1817 N N . THR A 1 237 ? 42.259 27.514 70.719 1.00 123.67 237 THR A N 1
ATOM 1818 C CA . THR A 1 237 ? 41.339 28.594 70.379 1.00 125.04 237 THR A CA 1
ATOM 1819 C C . THR A 1 237 ? 42.102 29.748 69.737 1.00 124.42 237 THR A C 1
ATOM 1820 O O . THR A 1 237 ? 43.322 29.861 69.893 1.00 123.86 237 THR A O 1
ATOM 1824 N N . ALA A 1 238 ? 41.377 30.596 69.010 1.00 123.66 238 ALA A N 1
ATOM 1825 C CA . ALA A 1 238 ? 41.971 31.751 68.346 1.00 123.82 238 ALA A CA 1
ATOM 1826 C C . ALA A 1 238 ? 40.912 32.814 68.053 1.00 122.86 238 ALA A C 1
ATOM 1827 O O . ALA A 1 238 ? 39.708 32.500 68.185 1.00 120.64 238 ALA A O 1
#

Foldseek 3Di:
DPDDQDPLLVLLVVLLVLLVVLLVVLVVLLPPDDDPQLVLLSVLQNVLSVLSNVLSVCSNVVNQWDWAAADNDIFIDRNSVLVSQLRNVLSLLVLLCLLLLHDPVLSVLLNVLSNLLSVLQVVLLRDHYLVSSVVSLVVSVVSVVVNLCSCVPVSLVSNVVFDVVSNVLSVVLNVLCVVLVNVLSVLCCCPRSSVNHNDYPSVSSNSVSVSSSCNRSVSSCSSSVDSVSSCSSDDDDD

Sequence (238 aa):
MAATVGPESIWLWIGTIGMTLGTLYFVGRGRGVRDRKMQEFYIITTFITTIAAAMYFAMATGFGVTEVVVGDEALTIYWARYADWLFTTPLLLLDLGLLAGANRNTIATLIGLDVFMIGTGMIAAFAATPGTRIAWWGISTGALLALLYVLVGTLSKDARGQSPEVASLFGRLRNLVIVLWLLYPVVWILGTEGTFGILPLYWETAAFMVLDLSAKVGFGVVLLRSRSVLRRVVTPTA

CATH classification: 1.20.1070.10

Organism: NCBI:txid121872

Solvent-accessible surface area: 10636 Å² total; per-residue (Å²): 124,108,16,126,41,32,107,7,29,81,52,0,108,75,0,11,92,18,0,55,106,4,17,114,106,1,56,45,81,9,163,69,18,200,32,151,29,0,60,46,0,14,92,14,1,25,113,2,0,48,40,0,12,53,46,1,106,12,2,7,73,18,114,0,0,14,69,14,107,4,58,162,89,65,10,28,0,4,68,1,6,5,31,2,26,55,118,0,14,16,42,4,0,49,0,0,0,37,0,0,47,16,88,191,104,16,22,60,64,0,47,40,42,0,59,107,22,8,23,6,13,59,73,1,0,90,11,70,60,58,46,55,0,55,55,79,67,33,83,15,29,35,9,6,96,40,0,15,161,24,0,78,30,66,0,4,154,45,0,160,69,41,27,97,86,0,29,64,6,1,16,135,0,35,77,48,3,42,78,18,12,69,76,34,22,70,17,16,29,60,0,21,5,0,27,112,48,113,52,72,45,71,134,2,0,10,30,1,15,87,10,1,40,34,4,5,31,28,3,0,58,52,0,1,159,10,95,64,18,0,99,86,22,58,126,105,140,150

Secondary structure (DSSP, 8-state):
------TTHHHHHHHHHHHHHHHHHHHHHTTT--STTHHHHHHHHHHHHHHHHHHHHHHHTTTT-EEEE-SS-EEEE-THHHHHHHHHHHHHHHHHHHHHT--HHHHHHHHHHHHHHHHHHHHHHH-SSHHHHHHHHHHHHHHHHHHHHHIIIIIHHHHTTS-HHHHHHHHHHHHHHHHHHHHHHHHHHHSGGGSS--S-HHHHHHHHHHHHHIIIIIHHHHHSS-HHHHGGG--S--

InterPro domains:
  IPR001425 Archaeal/bacterial/fungal rhodopsins [PF01036] (8-227)
  IPR001425 Archaeal/bacterial/fungal rhodopsins [PR00251] (10-29)
  IPR001425 Archaeal/bacterial/fungal rhodopsins [PR00251] (41-61)
  IPR001425 Archaeal/bacterial/fungal rhodopsins [PR00251] (79-100)
  IPR001425 Archaeal/bacterial/fungal rhodopsins [PR00251] (107-126)
  IPR001425 Archaeal/bacterial/fungal rhodopsins [PR00251] (132-153)
  IPR001425 Archaeal/bacterial/fungal rhodopsins [PR00251] (173-191)
  IPR001425 Archaeal/bacterial/fungal rhodopsins [PR00251] (206-224)
  IPR001425 Archaeal/bacterial/fungal rhodopsins [PTHR28286] (10-227)
  IPR001425 Archaeal/bacterial/fungal rhodopsins [SM01021] (8-241)
  IPR018229 Rhodopsin, retinal binding site [PS00327] (208-219)
  IPR018229 Rhodopsin, retinal binding site [PS00950] (81-93)

Nearest PDB structures (foldseek):
  4fbz-assembly1_A-3  TM=1.004E+00  e=2.134E-34  Natrinema thermotolerans
  3t45-assembly1_A  TM=9.879E-01  e=1.499E-20  Halobacterium salinarum NRC-1
  3vhz-assembly1_A  TM=9.843E-01  e=1.643E-20  Halobacterium salinarum NRC-1
  3coc-assembly2_B  TM=9.819E-01  e=3.266E-20  Halobacterium salinarum
  1q5i-assembly2_B  TM=9.819E-01  e=7.450E-20  Halobacterium salinarum

Radius of gyration: 18.35 Å; Cα contacts (8 Å, |Δi|>4): 342; chains: 1; bounding box: 34×28×61 Å